Protein AF-A0AAD5YE74-F1 (afdb_monomer)

Solvent-accessible surface area (backbone atoms only — not comparable to full-atom values): 16480 Å² total; per-residue (Å²): 136,84,86,84,79,81,80,74,67,69,61,58,66,60,63,63,70,73,75,82,82,87,87,72,92,69,76,87,71,76,83,70,78,76,61,89,70,76,75,59,75,94,69,77,93,50,65,65,44,66,32,90,89,42,77,88,43,70,43,54,64,41,82,88,41,43,66,57,53,53,50,51,53,50,50,53,51,50,52,50,54,48,49,55,48,50,50,54,49,52,55,47,54,53,34,50,75,70,69,50,93,74,76,84,84,80,75,67,90,76,61,77,83,73,74,41,74,67,50,53,48,53,50,51,52,50,52,50,51,49,53,30,53,46,20,37,70,77,68,71,29,58,62,67,84,60,80,77,74,70,64,76,76,78,47,81,73,91,78,76,74,84,70,52,73,73,61,44,64,78,19,74,55,92,48,90,92,49,72,66,60,58,75,67,60,53,52,54,51,48,51,50,71,71,36,93,87,49,78,89,87,79,83,89,84,76,78,84,80,63,88,87,59,79,80,81,74,51,95,44,71,73,56,29,51,49,54,54,50,49,65,71,68,51,79,77,84,75,92,78,88,88,90,84,83,92,131

Organism: NCBI:txid2056292

pLDDT: mean 78.57, std 14.38, range [45.09, 97.0]

Secondary structure (DSSP, 8-state):
-PPPPPTTSHHHHHHHTTSS-----------PPPPTTTTS-S---SPEEE-SS-TTPEEE--TTTHHHHHHHHHHHHHHHHHHHHHHHHHHHHHHHHHT----PPPPPTT------HHHHHHHHHHHHHHHHHHHHHHTSSTTTT-----GGGTSPPTT-----HHHHHTTSSSSTTS----HHHHHHHHHHHH-SS--------PPPPPTTSPPPPPSSHHHHHHHHHHHHHS-------------

Sequence (247 aa):
MPPRTPKSERQKANKEKETVASDGARAADPPLPGSPWAQAPAGDDYPKVPDPVDKKRMVSTKQANRPFLAYTEYRAKREQEHQAWLERKKEREEKMARGEEVGPEEEDPTAEVEIGCLGLFKFIVYCFLGVVLAGKFFTGSYLWEQDLPNLSKYFPPANQRLFSEQVLATYDGTVESRPIYLAGLEHWKKFYAESKKYNKVGRVSHPPIDPASPIPVHCDAKKAQASIESERSGPMPTDTTSSREEL

Structure (mmCIF, N/CA/C/O backbone):
data_AF-A0AAD5YE74-F1
#
_entry.id   AF-A0AAD5YE74-F1
#
loop_
_atom_site.group_PDB
_atom_site.id
_atom_site.type_symbol
_atom_site.label_atom_id
_atom_site.label_alt_id
_atom_site.label_comp_id
_atom_site.label_asym_id
_atom_site.label_entity_id
_atom_site.label_seq_id
_atom_site.pdbx_PDB_ins_code
_atom_site.Cartn_x
_atom_site.Cartn_y
_atom_site.Cartn_z
_atom_site.occupancy
_atom_site.B_iso_or_equiv
_atom_site.auth_seq_id
_atom_site.auth_comp_id
_atom_site.auth_asym_id
_atom_site.auth_atom_id
_atom_site.pdbx_PDB_model_num
ATOM 1 N N . MET A 1 1 ? -11.473 -39.400 9.138 1.00 45.09 1 MET A N 1
ATOM 2 C CA . MET A 1 1 ? -11.791 -38.681 10.392 1.00 45.09 1 MET A CA 1
ATOM 3 C C . MET A 1 1 ? -11.538 -39.624 11.563 1.00 45.09 1 MET A C 1
ATOM 5 O O . MET A 1 1 ? -12.218 -40.640 11.614 1.00 45.09 1 MET A O 1
ATOM 9 N N . PRO A 1 2 ? -10.557 -39.375 12.446 1.00 49.12 2 PRO A N 1
ATOM 10 C CA . PRO A 1 2 ? -10.371 -40.204 13.636 1.00 49.12 2 PRO A CA 1
ATOM 11 C C . PRO A 1 2 ? -11.315 -39.766 14.778 1.00 49.12 2 PRO A C 1
ATOM 13 O O . PRO A 1 2 ? -11.601 -38.569 14.899 1.00 49.12 2 PRO A O 1
ATOM 16 N N . PRO A 1 3 ? -11.807 -40.698 15.618 1.00 59.38 3 PRO A N 1
ATOM 17 C CA . PRO A 1 3 ? -12.732 -40.384 16.704 1.00 59.38 3 PRO A CA 1
ATOM 18 C C . PRO A 1 3 ? -12.024 -39.694 17.881 1.00 59.38 3 PRO A C 1
ATOM 20 O O . PRO A 1 3 ? -10.942 -40.096 18.308 1.00 59.38 3 PRO A O 1
ATOM 23 N N . ARG A 1 4 ? -12.656 -38.642 18.418 1.00 55.28 4 ARG A N 1
ATOM 24 C CA . ARG A 1 4 ? -12.227 -37.936 19.636 1.00 55.28 4 ARG A CA 1
ATOM 25 C C . ARG A 1 4 ? -12.618 -38.757 20.865 1.00 55.28 4 ARG A C 1
ATOM 27 O O . ARG A 1 4 ? -13.793 -39.063 21.042 1.00 55.28 4 ARG A O 1
ATOM 34 N N . THR A 1 5 ? -11.660 -39.062 21.733 1.00 63.62 5 THR A N 1
ATOM 35 C CA . THR A 1 5 ? -11.922 -39.650 23.054 1.00 63.62 5 THR A CA 1
ATOM 36 C C . THR A 1 5 ? -12.282 -38.567 24.091 1.00 63.62 5 THR A C 1
ATOM 38 O O . THR A 1 5 ? -11.790 -37.435 24.000 1.00 63.62 5 THR A O 1
ATOM 41 N N . PRO A 1 6 ? -13.157 -38.866 25.074 1.00 57.44 6 PRO A N 1
ATOM 42 C CA . PRO A 1 6 ? -13.643 -37.890 26.052 1.00 57.44 6 PRO A CA 1
ATOM 43 C C . PRO A 1 6 ? -12.646 -37.632 27.199 1.00 57.44 6 PRO A C 1
ATOM 45 O O . PRO A 1 6 ? -12.131 -38.543 27.838 1.00 57.44 6 PRO A O 1
ATOM 48 N N . LYS A 1 7 ? -12.413 -36.346 27.498 1.00 56.50 7 LYS A N 1
ATOM 49 C CA . LYS A 1 7 ? -11.488 -35.810 28.523 1.00 56.50 7 LYS A CA 1
ATOM 50 C C . LYS A 1 7 ? -11.916 -36.034 29.991 1.00 56.50 7 LYS A C 1
ATOM 52 O O . LYS A 1 7 ? -11.229 -35.550 30.888 1.00 56.50 7 LYS A O 1
ATOM 57 N N . SER A 1 8 ? -13.025 -36.720 30.270 1.00 58.00 8 SER A N 1
ATOM 58 C CA . SER A 1 8 ? -13.644 -36.721 31.609 1.00 58.00 8 SER A CA 1
ATOM 59 C C . SER A 1 8 ? -12.994 -37.661 32.629 1.00 58.00 8 SER A C 1
ATOM 61 O O . SER A 1 8 ? -13.186 -37.478 33.827 1.00 58.00 8 SER A O 1
ATOM 63 N N . GLU A 1 9 ? -12.204 -38.644 32.198 1.00 52.44 9 GLU A N 1
ATOM 64 C CA . GLU A 1 9 ? -11.661 -39.665 33.108 1.00 52.44 9 GLU A CA 1
ATOM 65 C C . GLU A 1 9 ? -10.339 -39.246 33.773 1.00 52.44 9 GLU A C 1
ATOM 67 O O . GLU A 1 9 ? -10.031 -39.647 34.894 1.00 52.44 9 GLU A O 1
ATOM 72 N N . ARG A 1 10 ? -9.587 -38.335 33.141 1.00 52.59 10 ARG A N 1
ATOM 73 C CA . ARG A 1 10 ? -8.283 -37.881 33.652 1.00 52.59 10 ARG A CA 1
ATOM 74 C C . ARG A 1 10 ? -8.378 -36.960 34.871 1.00 52.59 10 ARG A C 1
ATOM 76 O O . ARG A 1 10 ? -7.404 -36.840 35.606 1.00 52.59 10 ARG A O 1
ATOM 83 N N . GLN A 1 11 ? -9.522 -36.314 35.101 1.00 56.50 11 GLN A N 1
ATOM 84 C CA . GLN A 1 11 ? -9.684 -35.397 36.235 1.00 56.50 11 GLN A CA 1
ATOM 85 C C . GLN A 1 11 ? -10.049 -36.102 37.547 1.00 56.50 11 GLN A C 1
ATOM 87 O O . GLN A 1 11 ? -9.733 -35.579 38.612 1.00 56.50 11 GLN A O 1
ATOM 92 N N . LYS A 1 12 ? -10.644 -37.303 37.504 1.00 56.19 12 LYS A N 1
ATOM 93 C CA . LYS A 1 12 ? -10.961 -38.048 38.734 1.00 56.19 12 LYS A CA 1
ATOM 94 C C . LYS A 1 12 ? -9.720 -38.668 39.383 1.00 56.19 12 LYS A C 1
ATOM 96 O O . LYS A 1 12 ? -9.589 -38.593 40.598 1.00 56.19 12 LYS A O 1
ATOM 101 N N . ALA A 1 13 ? -8.758 -39.146 38.592 1.00 54.25 13 ALA A N 1
ATOM 102 C CA . ALA A 1 13 ? -7.538 -39.768 39.118 1.00 54.25 13 ALA A CA 1
ATOM 103 C C . ALA A 1 13 ? -6.591 -38.794 39.851 1.00 54.25 13 ALA A C 1
ATOM 105 O O . ALA A 1 13 ? -5.825 -39.217 40.714 1.00 54.25 13 ALA A O 1
ATOM 106 N N . ASN A 1 14 ? -6.640 -37.490 39.549 1.00 54.75 14 ASN A N 1
ATOM 107 C CA . ASN A 1 14 ? -5.827 -36.503 40.271 1.00 54.75 14 ASN A CA 1
ATOM 108 C C . ASN A 1 14 ? -6.435 -36.088 41.616 1.00 54.75 14 ASN A C 1
ATOM 110 O O . ASN A 1 14 ? -5.689 -35.679 42.497 1.00 54.75 14 ASN A O 1
ATOM 114 N N . LYS A 1 15 ? -7.752 -36.237 41.808 1.00 52.00 15 LYS A N 1
ATOM 115 C CA . LYS A 1 15 ? -8.407 -35.867 43.071 1.00 52.00 15 LYS A CA 1
ATOM 116 C C . LYS A 1 15 ? -8.186 -36.902 44.181 1.00 52.00 15 LYS A C 1
ATOM 118 O O . LYS A 1 15 ? -8.216 -36.555 45.354 1.00 52.00 15 LYS A O 1
ATOM 123 N N . GLU A 1 16 ? -7.911 -38.156 43.825 1.00 50.97 16 GLU A N 1
ATOM 124 C CA . GLU A 1 16 ? -7.613 -39.215 44.802 1.00 50.97 16 GLU A CA 1
ATOM 125 C C . GLU A 1 16 ? -6.170 -39.177 45.324 1.00 50.97 16 GLU A C 1
ATOM 127 O O . GLU A 1 16 ? -5.914 -39.611 46.444 1.00 50.97 16 GLU A O 1
ATOM 132 N N . LYS A 1 17 ? -5.223 -38.590 44.578 1.00 51.31 17 LYS A N 1
ATOM 133 C CA . LYS A 1 17 ? -3.818 -38.507 45.014 1.00 51.31 17 LYS A CA 1
ATOM 134 C C . LYS A 1 17 ? -3.522 -37.401 46.032 1.00 51.31 17 LYS A C 1
ATOM 136 O O . LYS A 1 17 ? -2.446 -37.421 46.618 1.00 51.31 17 LYS A O 1
ATOM 141 N N . GLU A 1 18 ? -4.451 -36.481 46.286 1.00 50.00 18 GLU A N 1
ATOM 142 C CA . GLU A 1 18 ? -4.251 -35.388 47.254 1.00 50.00 18 GLU A CA 1
ATOM 143 C C . GLU A 1 18 ? -4.695 -35.718 48.689 1.00 50.00 18 GLU A C 1
ATOM 145 O O . GLU A 1 18 ? -4.481 -34.908 49.584 1.00 50.00 18 GLU A O 1
ATOM 150 N N . THR A 1 19 ? -5.271 -36.897 48.957 1.00 48.28 19 THR A N 1
ATOM 151 C CA . THR A 1 19 ? -5.869 -37.194 50.280 1.00 48.28 19 THR A CA 1
ATOM 152 C C . THR A 1 19 ? -5.068 -38.143 51.181 1.00 48.28 19 THR A C 1
ATOM 154 O O . THR A 1 19 ? -5.513 -38.427 52.286 1.00 48.28 19 THR A O 1
ATOM 157 N N . VAL A 1 20 ? -3.876 -38.608 50.776 1.00 51.28 20 VAL A N 1
ATOM 158 C CA . VAL A 1 20 ? -3.119 -39.651 51.519 1.00 51.28 20 VAL A CA 1
ATOM 159 C C . VAL A 1 20 ? -1.712 -39.198 51.949 1.00 51.28 20 VAL A C 1
ATOM 161 O O . VAL A 1 20 ? -0.796 -40.002 52.079 1.00 51.28 20 VAL A O 1
ATOM 164 N N . ALA A 1 21 ? -1.490 -37.906 52.189 1.00 49.06 21 ALA A N 1
ATOM 165 C CA . ALA A 1 21 ? -0.182 -37.431 52.655 1.00 49.06 21 ALA A CA 1
ATOM 166 C C . ALA A 1 21 ? -0.299 -36.339 53.722 1.00 49.06 21 ALA A C 1
ATOM 168 O O . ALA A 1 21 ? 0.112 -35.202 53.509 1.00 49.06 21 ALA A O 1
ATOM 169 N N . SER A 1 22 ? -0.846 -36.681 54.889 1.00 49.03 22 SER A N 1
ATOM 170 C CA . SER A 1 22 ? -0.749 -35.811 56.065 1.00 49.03 22 SER A CA 1
ATOM 171 C C . SER A 1 22 ? -0.759 -36.582 57.385 1.00 49.03 22 SER A C 1
ATOM 173 O O . SER A 1 22 ? -1.454 -36.179 58.299 1.00 49.03 22 SER A O 1
ATOM 175 N N . ASP A 1 23 ? 0.000 -37.671 57.501 1.00 48.25 23 ASP A N 1
ATOM 176 C CA . ASP A 1 23 ? 0.297 -38.285 58.803 1.00 48.25 23 ASP A CA 1
ATOM 177 C C . ASP A 1 23 ? 1.739 -38.798 58.798 1.00 48.25 23 ASP A C 1
ATOM 179 O O . ASP A 1 23 ? 2.042 -39.964 58.557 1.00 48.25 23 ASP A O 1
ATOM 183 N N . GLY A 1 24 ? 2.666 -37.866 58.991 1.00 45.91 24 GLY A N 1
ATOM 184 C CA . GLY A 1 24 ? 4.089 -38.142 59.098 1.00 45.91 24 GLY A CA 1
ATOM 185 C C . GLY A 1 24 ? 4.738 -37.011 59.869 1.00 45.91 24 GLY A C 1
ATOM 186 O O . GLY A 1 24 ? 5.020 -35.957 59.302 1.00 45.91 24 GLY A O 1
ATOM 187 N N . ALA A 1 25 ? 4.928 -37.227 61.170 1.00 53.91 25 ALA A N 1
ATOM 188 C CA . ALA A 1 25 ? 5.654 -36.341 62.065 1.00 53.91 25 ALA A CA 1
ATOM 189 C C . ALA A 1 25 ? 7.065 -36.095 61.509 1.00 53.91 25 ALA A C 1
ATOM 191 O O . ALA A 1 25 ? 7.965 -36.925 61.640 1.00 53.91 25 ALA A O 1
ATOM 192 N N . ARG A 1 26 ? 7.235 -34.957 60.832 1.00 47.91 26 ARG A N 1
ATOM 193 C CA . ARG A 1 26 ? 8.521 -34.491 60.326 1.00 47.91 26 ARG A CA 1
ATOM 194 C C . ARG A 1 26 ? 9.227 -33.778 61.473 1.00 47.91 26 ARG A C 1
ATOM 196 O O . ARG A 1 26 ? 8.663 -32.877 62.091 1.00 47.91 26 ARG A O 1
ATOM 203 N N . ALA A 1 27 ? 10.430 -34.252 61.784 1.00 52.47 27 ALA A N 1
ATOM 204 C CA . ALA A 1 27 ? 11.351 -33.619 62.715 1.00 52.47 27 ALA A CA 1
ATOM 205 C C . ALA A 1 27 ? 11.451 -32.111 62.429 1.00 52.47 27 ALA A C 1
ATOM 207 O O . ALA A 1 27 ? 11.411 -31.710 61.269 1.00 52.47 27 ALA A O 1
ATOM 208 N N . ALA A 1 28 ? 11.547 -31.309 63.490 1.00 52.88 28 ALA A N 1
ATOM 209 C CA . ALA A 1 28 ? 11.532 -29.852 63.443 1.00 52.88 28 ALA A CA 1
ATOM 210 C C . ALA A 1 28 ? 12.523 -29.297 62.404 1.00 52.88 28 ALA A C 1
ATOM 212 O O . ALA A 1 28 ? 13.736 -29.310 62.619 1.00 52.88 28 ALA A O 1
ATOM 213 N N . ASP A 1 29 ? 11.988 -28.804 61.286 1.00 58.94 29 ASP A N 1
ATOM 214 C CA . ASP A 1 29 ? 12.733 -27.974 60.348 1.00 58.94 29 ASP A CA 1
ATOM 215 C C . ASP A 1 29 ? 13.175 -26.686 61.079 1.00 58.94 29 ASP A C 1
ATOM 217 O O . ASP A 1 29 ? 12.409 -26.142 61.887 1.00 58.94 29 ASP A O 1
ATOM 221 N N . PRO A 1 30 ? 14.400 -26.178 60.846 1.00 65.19 30 PRO A N 1
ATOM 222 C CA . PRO A 1 30 ? 14.827 -24.908 61.421 1.00 65.19 30 PRO A CA 1
ATOM 223 C C . PRO A 1 30 ? 13.875 -23.787 60.967 1.00 65.19 30 PRO A C 1
ATOM 225 O O . PRO A 1 30 ? 13.387 -23.829 59.834 1.00 65.19 30 PRO A O 1
ATOM 228 N N . PRO A 1 31 ? 13.601 -22.779 61.818 1.00 64.69 31 PRO A N 1
ATOM 229 C CA . PRO A 1 31 ? 12.681 -21.703 61.478 1.00 64.69 31 PRO A CA 1
ATOM 230 C C . PRO A 1 31 ? 13.161 -21.018 60.199 1.00 64.69 31 PRO A C 1
ATOM 232 O O . PRO A 1 31 ? 14.232 -20.409 60.165 1.00 64.69 31 PRO A O 1
ATOM 235 N N . LEU A 1 32 ? 12.369 -21.148 59.132 1.00 69.50 32 LEU A N 1
ATOM 236 C CA . LEU A 1 32 ? 12.595 -20.412 57.898 1.00 69.50 32 LEU A CA 1
ATOM 237 C C . LEU A 1 32 ? 12.637 -18.914 58.243 1.00 69.50 32 LEU A C 1
ATOM 239 O O . LEU A 1 32 ? 11.792 -18.456 59.022 1.00 69.50 32 LEU A O 1
ATOM 243 N N . PRO A 1 33 ? 13.598 -18.143 57.704 1.00 68.94 33 PRO A N 1
ATOM 244 C CA . PRO A 1 33 ? 13.643 -16.707 57.933 1.00 68.94 33 PRO A CA 1
ATOM 245 C C . PRO A 1 33 ? 12.296 -16.110 57.522 1.00 68.94 33 PRO A C 1
ATOM 247 O O . PRO A 1 33 ? 11.812 -16.362 56.415 1.00 68.94 33 PRO A O 1
ATOM 250 N N . GLY A 1 34 ? 11.668 -15.379 58.448 1.00 69.94 34 GLY A N 1
ATOM 251 C CA . GLY A 1 34 ? 10.350 -14.792 58.242 1.00 69.94 34 GLY A CA 1
ATOM 252 C C . GLY A 1 34 ? 10.310 -14.043 56.915 1.00 69.94 34 GLY A C 1
ATOM 253 O O . GLY A 1 34 ? 11.180 -13.216 56.643 1.00 69.94 34 GLY A O 1
ATOM 254 N N . SER A 1 35 ? 9.329 -14.377 56.074 1.00 70.00 35 SER A N 1
ATOM 255 C CA . SER A 1 35 ? 9.145 -13.718 54.784 1.00 70.00 35 SER A CA 1
ATOM 256 C C . SER A 1 35 ? 9.146 -12.199 54.997 1.00 70.00 35 SER A C 1
ATOM 258 O O . SER A 1 35 ? 8.376 -11.717 55.833 1.00 70.00 35 SER A O 1
ATOM 260 N N . PRO A 1 36 ? 9.948 -11.424 54.246 1.00 67.81 36 PRO A N 1
ATOM 261 C CA . PRO A 1 36 ? 9.942 -9.962 54.343 1.00 67.81 36 PRO A CA 1
ATOM 262 C C . PRO A 1 36 ? 8.568 -9.361 53.992 1.00 67.81 36 PRO A C 1
ATOM 264 O O . PRO A 1 36 ? 8.307 -8.196 54.269 1.00 67.81 36 PRO A O 1
ATOM 267 N N . TRP A 1 37 ? 7.661 -10.170 53.438 1.00 63.81 37 TRP A N 1
ATOM 268 C CA . TRP A 1 37 ? 6.282 -9.811 53.123 1.00 63.81 37 TRP A CA 1
ATOM 269 C C . TRP A 1 37 ? 5.290 -10.053 54.274 1.00 63.81 37 TRP A C 1
ATOM 271 O O . TRP A 1 37 ? 4.117 -9.722 54.135 1.00 63.81 37 TRP A O 1
ATOM 281 N N . ALA A 1 38 ? 5.728 -10.598 55.417 1.00 63.53 38 ALA A N 1
ATOM 282 C CA . ALA A 1 38 ? 4.863 -10.867 56.574 1.00 63.53 38 ALA A CA 1
ATOM 283 C C . ALA A 1 38 ? 4.361 -9.593 57.285 1.00 63.53 38 ALA A C 1
ATOM 285 O O . ALA A 1 38 ? 3.440 -9.660 58.092 1.00 63.53 38 ALA A O 1
ATOM 286 N N . GLN A 1 39 ? 4.963 -8.439 56.986 1.00 64.81 39 GLN A N 1
ATOM 287 C CA . GLN A 1 39 ? 4.632 -7.137 57.579 1.00 64.81 39 GLN A CA 1
ATOM 288 C C . GLN A 1 39 ? 3.797 -6.247 56.643 1.00 64.81 39 GLN A C 1
ATOM 290 O O . GLN A 1 39 ? 3.579 -5.077 56.951 1.00 64.81 39 GLN A O 1
ATOM 295 N N . ALA A 1 40 ? 3.335 -6.759 55.494 1.00 63.47 40 ALA A N 1
ATOM 296 C CA . ALA A 1 40 ? 2.439 -5.991 54.637 1.00 63.47 40 ALA A CA 1
ATOM 297 C C . ALA A 1 40 ? 1.134 -5.686 55.403 1.00 63.47 40 ALA A C 1
ATOM 299 O O . ALA A 1 40 ? 0.560 -6.604 55.998 1.00 63.47 40 ALA A O 1
ATOM 300 N N . PRO A 1 41 ? 0.655 -4.427 55.421 1.00 68.06 41 PRO A N 1
ATOM 301 C CA . PRO A 1 41 ? -0.584 -4.084 56.106 1.00 68.06 41 PRO A CA 1
ATOM 302 C C . PRO A 1 41 ? -1.726 -4.932 55.535 1.00 68.06 41 PRO A C 1
ATOM 304 O O . PRO A 1 41 ? -1.968 -4.944 54.331 1.00 68.06 41 PRO A O 1
ATOM 307 N N . ALA A 1 42 ? -2.418 -5.667 56.407 1.00 66.31 42 ALA A N 1
ATOM 308 C CA . ALA A 1 42 ? -3.465 -6.619 56.028 1.00 66.31 42 ALA A CA 1
ATOM 309 C C . ALA A 1 42 ? -4.741 -5.956 55.462 1.00 66.31 42 ALA A C 1
ATOM 311 O O . ALA A 1 42 ? -5.675 -6.651 55.060 1.00 66.31 42 ALA A O 1
ATOM 312 N N . GLY A 1 43 ? -4.799 -4.622 55.445 1.00 73.75 43 GLY A N 1
ATOM 313 C CA . GLY A 1 43 ? -5.933 -3.837 54.978 1.00 73.75 43 GLY A CA 1
ATOM 314 C C . GLY A 1 43 ? -5.531 -2.871 53.870 1.00 73.75 43 GLY A C 1
ATOM 315 O O . GLY A 1 43 ? -4.534 -2.164 53.975 1.00 73.75 43 GLY A O 1
ATOM 316 N N . ASP A 1 44 ? -6.346 -2.832 52.822 1.00 75.81 44 ASP A N 1
ATOM 317 C CA . ASP A 1 44 ? -6.260 -1.826 51.773 1.00 75.81 44 ASP A CA 1
ATOM 318 C C . ASP A 1 44 ? -7.237 -0.686 52.082 1.00 75.81 44 ASP A C 1
ATOM 320 O O . ASP A 1 44 ? -8.447 -0.912 52.053 1.00 75.81 44 ASP A O 1
ATOM 324 N N . ASP A 1 45 ? -6.737 0.534 52.288 1.00 87.75 45 ASP A N 1
ATOM 325 C CA . ASP A 1 45 ? -7.558 1.738 52.541 1.00 87.75 45 ASP A CA 1
ATOM 326 C C . ASP A 1 45 ? -8.273 2.288 51.287 1.00 87.75 45 ASP A C 1
ATOM 328 O O . ASP A 1 45 ? -8.923 3.333 51.318 1.00 87.75 45 ASP A O 1
ATOM 332 N N . TYR A 1 46 ? -8.163 1.603 50.147 1.00 86.06 46 TYR A N 1
ATOM 333 C CA . TYR A 1 46 ? -8.794 2.036 48.900 1.00 86.06 46 TYR A CA 1
ATOM 334 C C . TYR A 1 46 ? -10.304 1.762 48.913 1.00 86.06 46 TYR A C 1
ATOM 336 O O . TYR A 1 46 ? -10.726 0.684 49.351 1.00 86.06 46 TYR A O 1
ATOM 344 N N . PRO A 1 47 ? -11.133 2.662 48.344 1.00 90.38 47 PRO A N 1
ATOM 345 C CA . PRO A 1 47 ? -12.560 2.410 48.228 1.00 90.38 47 PRO A CA 1
ATOM 346 C C . PRO A 1 47 ? -12.800 1.171 47.362 1.00 90.38 47 PRO A C 1
ATOM 348 O O . PRO A 1 47 ? -12.096 0.932 46.373 1.00 90.38 47 PRO A O 1
ATOM 351 N N . LYS A 1 48 ? -13.777 0.357 47.762 1.00 91.50 48 LYS A N 1
ATOM 352 C CA . LYS A 1 48 ? -14.113 -0.900 47.093 1.00 91.50 48 LYS A CA 1
ATOM 353 C C . LYS A 1 48 ? -15.358 -0.709 46.234 1.00 91.50 48 LYS A C 1
ATOM 355 O O . LYS A 1 48 ? -16.356 -0.178 46.710 1.00 91.50 48 LYS A O 1
ATOM 360 N N . VAL A 1 49 ? -15.282 -1.152 44.987 1.00 89.69 49 VAL A N 1
ATOM 361 C CA . VAL A 1 49 ? -16.362 -1.099 43.995 1.00 89.69 49 VAL A CA 1
ATOM 362 C C . VAL A 1 49 ? -16.850 -2.534 43.757 1.00 89.69 49 VAL A C 1
ATOM 364 O O . VAL A 1 49 ? -16.021 -3.450 43.740 1.00 89.69 49 VAL A O 1
ATOM 367 N N . PRO A 1 50 ? -18.166 -2.773 43.630 1.00 90.06 50 PRO A N 1
ATOM 368 C CA . PRO A 1 50 ? -18.683 -4.098 43.306 1.00 90.06 50 PRO A CA 1
ATOM 369 C C . PRO A 1 50 ? -18.177 -4.557 41.937 1.00 90.06 50 PRO A C 1
ATOM 371 O O . PRO A 1 50 ? -18.166 -3.787 40.979 1.00 90.06 50 PRO A O 1
ATOM 374 N N . ASP A 1 51 ? -17.759 -5.817 41.848 1.00 83.44 51 ASP A N 1
ATOM 375 C CA . ASP A 1 51 ? -17.332 -6.417 40.590 1.00 83.44 51 ASP A CA 1
ATOM 376 C C . ASP A 1 51 ? -18.542 -6.563 39.645 1.00 83.44 51 ASP A C 1
ATOM 378 O O . ASP A 1 51 ? -19.568 -7.119 40.054 1.00 83.44 51 ASP A O 1
ATOM 382 N N . PRO A 1 52 ? -18.461 -6.091 38.388 1.00 79.56 52 PRO A N 1
ATOM 383 C CA . PRO A 1 52 ? -19.547 -6.244 37.420 1.00 79.56 52 PRO A CA 1
ATOM 384 C C . PRO A 1 52 ? -19.875 -7.701 37.083 1.00 79.56 52 PRO A C 1
ATOM 386 O O . PRO A 1 52 ? -21.025 -8.001 36.767 1.00 79.56 52 PRO A O 1
ATOM 389 N N . VAL A 1 53 ? -18.890 -8.604 37.168 1.00 81.19 53 VAL A N 1
ATOM 390 C CA . VAL A 1 53 ? -19.094 -10.040 36.912 1.00 81.19 53 VAL A CA 1
ATOM 391 C C . VAL A 1 53 ? -19.716 -10.717 38.133 1.00 81.19 53 VAL A C 1
ATOM 393 O O . VAL A 1 53 ? -20.688 -11.459 38.013 1.00 81.19 53 VAL A O 1
ATOM 396 N N . ASP A 1 54 ? -19.203 -10.394 39.321 1.00 83.25 54 ASP A N 1
ATOM 397 C CA . ASP A 1 54 ? -19.621 -10.986 40.588 1.00 83.25 54 ASP A CA 1
ATOM 398 C C . ASP A 1 54 ? -20.099 -9.903 41.561 1.00 83.25 54 ASP A C 1
ATOM 400 O O . ASP A 1 54 ? -19.325 -9.388 42.365 1.00 83.25 54 ASP A O 1
ATOM 404 N N . LYS A 1 55 ? -21.408 -9.623 41.598 1.00 82.75 55 LYS A N 1
ATOM 405 C CA . LYS A 1 55 ? -21.991 -8.589 42.487 1.00 82.75 55 LYS A CA 1
ATOM 406 C C . LYS A 1 55 ? -21.680 -8.782 43.982 1.00 82.75 55 LYS A C 1
ATOM 408 O O . LYS A 1 55 ? -21.801 -7.848 44.768 1.00 82.75 55 LYS A O 1
ATOM 413 N N . LYS A 1 56 ? -21.313 -10.003 44.392 1.00 89.12 56 LYS A N 1
ATOM 414 C CA . LYS A 1 56 ? -20.929 -10.357 45.770 1.00 89.12 56 LYS A CA 1
ATOM 415 C C . LYS A 1 56 ? -19.454 -10.044 46.074 1.00 89.12 56 LYS A C 1
ATOM 417 O O . LYS A 1 56 ? -19.079 -9.977 47.244 1.00 89.12 56 LYS A O 1
ATOM 422 N N . ARG A 1 57 ? -18.613 -9.871 45.049 1.00 86.94 57 ARG A N 1
ATOM 423 C CA . ARG A 1 57 ? -17.182 -9.583 45.171 1.00 86.94 57 ARG A CA 1
ATOM 424 C C . ARG A 1 57 ? -16.958 -8.077 45.119 1.00 86.94 57 ARG A C 1
ATOM 426 O O . ARG A 1 57 ? -17.382 -7.406 44.189 1.00 86.94 57 ARG A O 1
ATOM 433 N N . MET A 1 58 ? -16.262 -7.553 46.119 1.00 88.94 58 MET A N 1
ATOM 434 C CA . MET A 1 58 ? -15.868 -6.148 46.169 1.00 88.94 58 MET A CA 1
ATOM 435 C C . MET A 1 58 ? -14.394 -6.036 45.781 1.00 88.94 58 MET A C 1
ATOM 437 O O . MET A 1 58 ? -13.539 -6.647 46.425 1.00 88.94 58 MET A O 1
ATOM 441 N N . VAL A 1 59 ? -14.093 -5.268 44.736 1.00 89.12 59 VAL A N 1
ATOM 442 C CA . VAL A 1 59 ? -12.735 -5.062 44.217 1.00 89.12 59 VAL A CA 1
ATOM 443 C C . VAL A 1 59 ? -12.238 -3.693 44.661 1.00 89.12 59 VAL A C 1
ATOM 445 O O . VAL A 1 59 ? -12.937 -2.690 44.532 1.00 89.12 59 VAL A O 1
ATOM 448 N N . SER A 1 60 ? -11.026 -3.626 45.209 1.00 91.31 60 SER A N 1
ATOM 449 C CA . SER A 1 60 ? -10.429 -2.341 45.577 1.00 91.31 60 SER A CA 1
ATOM 450 C C . SER A 1 60 ? -10.049 -1.536 44.333 1.00 91.31 60 SER A C 1
ATOM 452 O O . SER A 1 60 ? -9.523 -2.075 43.360 1.00 91.31 60 SER A O 1
ATOM 454 N N . THR A 1 61 ? -10.250 -0.222 44.383 1.00 91.94 61 THR A N 1
ATOM 455 C CA . THR A 1 61 ? -9.902 0.742 43.315 1.00 91.94 61 THR A CA 1
ATOM 456 C C . THR A 1 61 ? -8.408 1.074 43.239 1.00 91.94 61 THR A C 1
ATOM 458 O O . THR A 1 61 ? -8.008 2.159 42.802 1.00 91.94 61 THR A O 1
ATOM 461 N N . LYS A 1 62 ? -7.557 0.131 43.652 1.00 92.88 62 LYS A N 1
ATOM 462 C CA . LYS A 1 62 ? -6.103 0.245 43.538 1.00 92.88 62 LYS A CA 1
ATOM 463 C C . LYS A 1 62 ? -5.699 0.576 42.106 1.00 92.88 62 LYS A C 1
ATOM 465 O O . LYS A 1 62 ? -6.339 0.133 41.153 1.00 92.88 62 LYS A O 1
ATOM 470 N N . GLN A 1 63 ? -4.579 1.278 41.952 1.00 92.06 63 GLN A N 1
ATOM 471 C CA . GLN A 1 63 ? -4.034 1.629 40.637 1.00 92.06 63 GLN A CA 1
ATOM 472 C C . GLN A 1 63 ? -3.872 0.405 39.717 1.00 92.06 63 GLN A C 1
ATOM 474 O O . GLN A 1 63 ? -4.166 0.503 38.531 1.00 92.06 63 GLN A O 1
ATOM 479 N N . ALA A 1 64 ? -3.507 -0.755 40.274 1.00 89.75 64 ALA A N 1
ATOM 480 C CA . ALA A 1 64 ? -3.415 -2.017 39.539 1.00 89.75 64 ALA A CA 1
ATOM 481 C C . ALA A 1 64 ? -4.765 -2.522 38.982 1.00 89.75 64 ALA A C 1
ATOM 483 O O . ALA A 1 64 ? -4.792 -3.162 37.936 1.00 89.75 64 ALA A O 1
ATOM 484 N N . ASN A 1 65 ? -5.883 -2.214 39.649 1.00 90.94 65 ASN A N 1
ATOM 485 C CA . ASN A 1 65 ? -7.220 -2.696 39.284 1.00 90.94 65 ASN A CA 1
ATOM 486 C C . ASN A 1 65 ? -7.997 -1.715 38.393 1.00 90.94 65 ASN A C 1
ATOM 488 O O . ASN A 1 65 ? -8.961 -2.110 37.741 1.00 90.94 65 ASN A O 1
ATOM 492 N N . ARG A 1 66 ? -7.576 -0.445 38.327 1.00 89.56 66 ARG A N 1
ATOM 493 C CA . ARG A 1 66 ? -8.202 0.584 37.481 1.00 89.56 66 ARG A CA 1
ATOM 494 C C . ARG A 1 66 ? -8.414 0.191 36.015 1.00 89.56 66 ARG A C 1
ATOM 496 O O . ARG A 1 66 ? -9.522 0.428 35.542 1.00 89.56 66 ARG A O 1
ATOM 503 N N . PRO A 1 67 ? -7.442 -0.397 35.286 1.00 95.00 67 PRO A N 1
ATOM 504 C CA . PRO A 1 67 ? -7.676 -0.767 33.889 1.00 95.00 67 PRO A CA 1
ATOM 505 C C . PRO A 1 67 ? -8.792 -1.809 33.738 1.00 95.00 67 PRO A C 1
ATOM 507 O O . PRO A 1 67 ? -9.561 -1.739 32.784 1.00 95.00 67 PRO A O 1
ATOM 510 N N . PHE A 1 68 ? -8.934 -2.730 34.696 1.00 90.75 68 PHE A N 1
ATOM 511 C CA . PHE A 1 68 ? -9.996 -3.734 34.668 1.00 90.75 68 PHE A CA 1
ATOM 512 C C . PHE A 1 68 ? -11.364 -3.113 34.938 1.00 90.75 68 PHE A C 1
ATOM 514 O O . PHE A 1 68 ? -12.294 -3.394 34.194 1.00 90.75 68 PHE A O 1
ATOM 521 N N . LEU A 1 69 ? -11.469 -2.230 35.936 1.00 90.56 69 LEU A N 1
ATOM 522 C CA . LEU A 1 69 ? -12.713 -1.509 36.233 1.00 90.56 69 LEU A CA 1
ATOM 523 C C . LEU A 1 69 ? -13.150 -0.621 35.057 1.00 90.56 69 LEU A C 1
ATOM 525 O O . LEU A 1 69 ? -14.308 -0.643 34.661 1.00 90.56 69 LEU A O 1
ATOM 529 N N . ALA A 1 70 ? -12.213 0.101 34.438 1.00 92.62 70 ALA A N 1
ATOM 530 C CA . ALA A 1 70 ? -12.514 0.928 33.272 1.00 92.62 70 ALA A CA 1
ATOM 531 C C . ALA A 1 70 ? -12.976 0.087 32.068 1.00 92.62 70 ALA A C 1
ATOM 533 O O . ALA A 1 70 ? -13.915 0.459 31.365 1.00 92.62 70 ALA A O 1
ATOM 534 N N . TYR A 1 71 ? -12.341 -1.066 31.828 1.00 91.62 71 TYR A N 1
ATOM 535 C CA . TYR A 1 71 ? -12.735 -1.964 30.743 1.00 91.62 71 TYR A CA 1
ATOM 536 C C . TYR A 1 71 ? -14.105 -2.609 30.987 1.00 91.62 71 TYR A C 1
ATOM 538 O O . TYR A 1 71 ? -14.896 -2.730 30.050 1.00 91.62 71 TYR A O 1
ATOM 546 N N . THR A 1 72 ? -14.418 -3.003 32.225 1.00 90.94 72 THR A N 1
ATOM 547 C CA . THR A 1 72 ? -15.734 -3.565 32.552 1.00 90.94 72 THR A CA 1
ATOM 548 C C . THR A 1 72 ? -16.844 -2.522 32.453 1.00 90.94 72 THR A C 1
ATOM 550 O O . THR A 1 72 ? -17.897 -2.829 31.898 1.00 90.94 72 THR A O 1
ATOM 553 N N . GLU A 1 73 ? -16.610 -1.286 32.902 1.00 91.12 73 GLU A N 1
ATOM 554 C CA . GLU A 1 73 ? -17.533 -0.160 32.703 1.00 91.12 73 GLU A CA 1
ATOM 555 C C . GLU A 1 73 ? -17.776 0.113 31.214 1.00 91.12 73 GLU A C 1
ATOM 557 O O . GLU A 1 73 ? -18.924 0.229 30.779 1.00 91.12 73 GLU A O 1
ATOM 562 N N . TYR A 1 74 ? -16.706 0.147 30.412 1.00 93.00 74 TYR A N 1
ATOM 563 C CA . TYR A 1 74 ? -16.800 0.292 28.961 1.00 93.00 74 TYR A CA 1
ATOM 5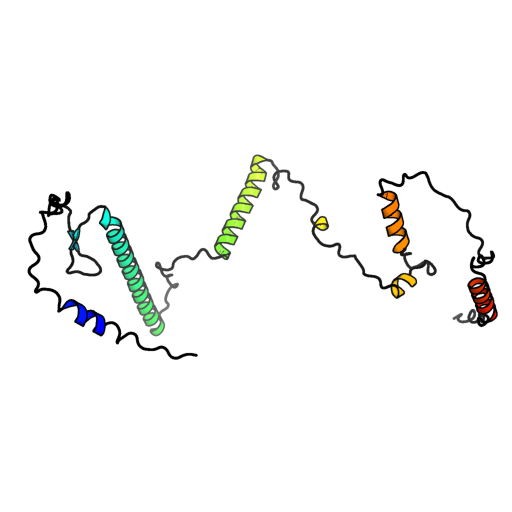64 C C . TYR A 1 74 ? -17.644 -0.827 28.335 1.00 93.00 74 TYR A C 1
ATOM 566 O O . TYR A 1 74 ? -18.573 -0.549 27.579 1.00 93.00 74 TYR A O 1
ATOM 574 N N . ARG A 1 75 ? -17.379 -2.090 28.688 1.00 91.44 75 ARG A N 1
ATOM 575 C CA . ARG A 1 75 ? -18.142 -3.253 28.209 1.00 91.44 75 ARG A CA 1
ATOM 576 C C . ARG A 1 75 ? -19.620 -3.171 28.582 1.00 91.44 75 ARG A C 1
ATOM 578 O O . ARG A 1 75 ? -20.463 -3.352 27.710 1.00 91.44 75 ARG A O 1
ATOM 585 N N . ALA A 1 76 ? -19.928 -2.846 29.836 1.00 91.06 76 ALA A N 1
ATOM 586 C CA . ALA A 1 76 ? -21.302 -2.711 30.308 1.00 91.06 76 ALA A CA 1
ATOM 587 C C . ALA A 1 76 ? -22.054 -1.611 29.547 1.00 91.06 76 ALA A C 1
ATOM 589 O O . ALA A 1 76 ? -23.195 -1.812 29.136 1.00 91.06 76 ALA A O 1
ATOM 590 N N . LYS A 1 77 ? -21.400 -0.470 29.300 1.00 92.38 77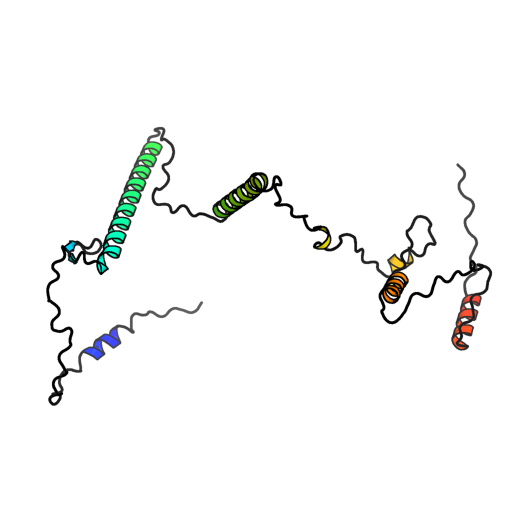 LYS A N 1
ATOM 591 C CA . LYS A 1 77 ? -21.979 0.620 28.510 1.00 92.38 77 LYS A CA 1
ATOM 592 C C . LYS A 1 77 ? -22.265 0.187 27.069 1.00 92.38 77 LYS A C 1
ATOM 594 O O . LYS A 1 77 ? -23.354 0.440 26.568 1.00 92.38 77 LYS A O 1
ATOM 599 N N . ARG A 1 78 ? -21.328 -0.518 26.429 1.00 92.06 78 ARG A N 1
ATOM 600 C CA . ARG A 1 78 ? -21.495 -1.044 25.060 1.00 92.06 78 ARG A CA 1
ATOM 601 C C . ARG A 1 78 ? -22.638 -2.049 24.964 1.00 92.06 78 ARG A C 1
ATOM 603 O O . ARG A 1 78 ? -23.417 -2.002 24.022 1.00 92.06 78 ARG A O 1
ATOM 610 N N . GLU A 1 79 ? -22.768 -2.929 25.952 1.00 90.81 79 GLU A N 1
ATOM 611 C CA . GLU A 1 79 ? -23.869 -3.894 26.018 1.00 90.81 79 GLU A CA 1
ATOM 612 C C . GLU A 1 79 ? -25.221 -3.192 26.206 1.00 90.81 79 GLU A C 1
ATOM 614 O O . GLU A 1 79 ? -26.184 -3.557 25.539 1.00 90.81 79 GLU A O 1
ATOM 619 N N . GLN A 1 80 ? -25.294 -2.150 27.042 1.00 92.75 80 GLN A N 1
ATOM 620 C CA . GLN A 1 80 ? -26.507 -1.337 27.202 1.00 92.75 80 GLN A CA 1
ATOM 621 C C . GLN A 1 80 ? -26.888 -0.599 25.913 1.00 92.75 80 GLN A C 1
ATOM 623 O O . GLN A 1 80 ? -28.051 -0.628 25.520 1.00 92.75 80 GLN A O 1
ATOM 628 N N . GLU A 1 81 ? -25.921 0.026 25.238 1.00 93.00 81 GLU A N 1
ATOM 629 C CA . GLU A 1 81 ? -26.132 0.698 23.948 1.00 93.00 81 GLU A CA 1
ATOM 630 C C . GLU A 1 81 ? -26.639 -0.285 22.883 1.00 93.00 81 GLU A C 1
ATOM 632 O O . GLU A 1 81 ? -27.600 0.017 22.171 1.00 93.00 81 GLU A O 1
ATOM 637 N N . HIS A 1 82 ? -26.053 -1.483 22.822 1.00 92.31 82 HIS A N 1
ATOM 638 C CA . HIS A 1 82 ? -26.464 -2.529 21.892 1.00 92.31 82 HIS A CA 1
ATOM 639 C C . HIS A 1 82 ? -27.866 -3.074 22.209 1.00 92.31 82 HIS A C 1
ATOM 641 O O . HIS A 1 82 ? -28.677 -3.241 21.303 1.00 92.31 82 HIS A O 1
ATOM 647 N N . GLN A 1 83 ? -28.201 -3.301 23.485 1.00 93.56 83 GLN A N 1
ATOM 648 C CA . GLN A 1 83 ? -29.547 -3.735 23.888 1.00 93.56 83 GLN A CA 1
ATOM 649 C C . GLN A 1 83 ? -30.602 -2.670 23.571 1.00 93.56 83 GLN A C 1
ATOM 651 O O . GLN A 1 83 ? -31.623 -2.988 22.970 1.00 93.56 83 GLN A O 1
ATOM 656 N N . ALA A 1 84 ? -30.325 -1.400 23.876 1.00 94.56 84 ALA A N 1
ATOM 657 C CA . ALA A 1 84 ? -31.217 -0.294 23.533 1.00 94.56 84 ALA A CA 1
ATOM 658 C C . ALA A 1 84 ? -31.386 -0.140 22.010 1.00 94.56 84 ALA A C 1
ATOM 660 O O . ALA A 1 84 ? -32.452 0.232 21.521 1.00 94.56 84 ALA A O 1
ATOM 661 N N . TRP A 1 85 ? -30.343 -0.426 21.228 1.00 91.88 85 TRP A N 1
ATOM 662 C CA . TRP A 1 85 ? -30.441 -0.489 19.770 1.00 91.88 85 TRP A CA 1
ATOM 663 C C . TRP A 1 85 ? -31.300 -1.675 19.296 1.00 91.88 85 TRP A C 1
ATOM 665 O O . TRP A 1 85 ? -32.172 -1.483 18.449 1.00 91.88 85 TRP A O 1
ATOM 675 N N . LEU A 1 86 ? -31.143 -2.867 19.883 1.00 93.12 86 LEU A N 1
ATOM 676 C CA . LEU A 1 86 ? -31.981 -4.036 19.585 1.00 93.12 86 LEU A CA 1
ATOM 677 C C . LEU A 1 86 ? -33.458 -3.800 19.934 1.00 93.12 86 LEU A C 1
ATOM 679 O O . LEU A 1 86 ? -34.333 -4.215 19.178 1.00 93.12 86 LEU A O 1
ATOM 683 N N . GLU A 1 87 ? -33.748 -3.134 21.052 1.00 93.38 87 GLU A N 1
ATOM 684 C CA . GLU A 1 87 ? -35.109 -2.748 21.443 1.00 93.38 87 GLU A CA 1
ATOM 685 C C . GLU A 1 87 ? -35.715 -1.769 20.435 1.00 93.38 87 GLU A C 1
ATOM 687 O O . GLU A 1 87 ? -36.788 -2.041 19.896 1.00 93.38 87 GLU A O 1
ATOM 692 N N . ARG A 1 88 ? -34.982 -0.709 20.063 1.00 89.75 88 ARG A N 1
ATOM 693 C CA . ARG A 1 88 ? -35.405 0.215 18.996 1.00 89.75 88 ARG A CA 1
ATOM 694 C C . ARG A 1 88 ? -35.653 -0.505 17.672 1.00 89.75 88 ARG A C 1
ATOM 696 O O . ARG A 1 88 ? -36.589 -0.158 16.954 1.00 89.75 88 ARG A O 1
ATOM 703 N N . LYS A 1 89 ? -34.839 -1.509 17.335 1.00 91.94 89 LYS A N 1
ATOM 704 C CA . LYS A 1 89 ? -35.017 -2.310 16.119 1.00 91.94 89 LYS A CA 1
ATOM 705 C C . LYS A 1 89 ? -36.301 -3.141 16.167 1.00 91.94 89 LYS A C 1
ATOM 707 O O . LYS A 1 89 ? -37.072 -3.099 15.212 1.00 91.94 89 LYS A O 1
ATOM 712 N N . LYS A 1 90 ? -36.575 -3.811 17.292 1.00 92.88 90 LYS A N 1
ATOM 713 C CA . LYS A 1 90 ? -37.823 -4.565 17.507 1.00 92.88 90 LYS A CA 1
ATOM 714 C C . LYS A 1 90 ? -39.051 -3.662 17.419 1.00 92.88 90 LYS A C 1
ATOM 716 O O . LYS A 1 90 ? -39.987 -3.986 16.699 1.00 92.88 90 LYS A O 1
ATOM 721 N N . GLU A 1 91 ? -39.020 -2.496 18.064 1.00 90.88 91 GLU A N 1
ATOM 722 C CA . GLU A 1 91 ? -40.110 -1.517 17.972 1.00 90.88 91 GLU A CA 1
ATOM 723 C C . GLU A 1 91 ? -40.357 -1.064 16.527 1.00 90.88 91 GLU A C 1
ATOM 725 O O . GLU A 1 91 ? -41.504 -0.883 16.116 1.00 90.88 91 GLU A O 1
ATOM 730 N N . ARG A 1 92 ? -39.296 -0.883 15.729 1.00 86.94 92 ARG A N 1
ATOM 731 C CA . ARG A 1 92 ? -39.432 -0.549 14.305 1.00 86.94 92 ARG A CA 1
ATOM 732 C C . ARG A 1 92 ? -40.009 -1.698 13.490 1.00 86.94 92 ARG A C 1
ATOM 734 O O . ARG A 1 92 ? -40.859 -1.443 12.647 1.00 86.94 92 ARG A O 1
ATOM 741 N N . GLU A 1 93 ? -39.587 -2.934 13.728 1.00 90.81 93 GLU A N 1
ATOM 742 C CA . GLU A 1 93 ? -40.156 -4.114 13.064 1.00 90.81 93 GLU A CA 1
ATOM 743 C C . GLU A 1 93 ? -41.647 -4.274 13.388 1.00 90.81 93 GLU A C 1
ATOM 745 O O . GLU A 1 93 ? -42.448 -4.547 12.496 1.00 90.81 93 GLU A O 1
ATOM 750 N N . GLU A 1 94 ? -42.047 -3.998 14.630 1.00 91.69 94 GLU A N 1
ATOM 751 C CA . GLU A 1 94 ? -43.453 -3.966 15.037 1.00 91.69 94 GLU A CA 1
ATOM 752 C C . GLU A 1 94 ? -44.234 -2.817 14.379 1.00 91.69 94 GLU A C 1
ATOM 754 O O . GLU A 1 94 ? -45.387 -3.006 13.982 1.00 91.69 94 GLU A O 1
ATOM 759 N N . LYS A 1 95 ? -43.621 -1.637 14.211 1.00 90.69 95 LYS A N 1
ATOM 760 C CA . LYS A 1 95 ? -44.212 -0.511 13.460 1.00 90.69 95 LYS A CA 1
ATOM 761 C C . LYS A 1 95 ? -44.345 -0.819 11.968 1.00 90.69 95 LYS A C 1
ATOM 763 O O . LYS A 1 95 ? -45.394 -0.542 11.390 1.00 90.69 95 LYS A O 1
ATOM 768 N N . MET A 1 96 ? -43.352 -1.478 11.369 1.00 85.56 96 MET A N 1
ATOM 769 C CA . MET A 1 96 ? -43.423 -1.969 9.990 1.00 85.56 96 MET A CA 1
ATOM 770 C C . MET A 1 96 ? -44.510 -3.038 9.831 1.00 85.56 96 MET A C 1
ATOM 772 O O . MET A 1 96 ? -45.269 -2.993 8.868 1.00 85.56 96 MET A O 1
ATOM 776 N N . ALA A 1 97 ? -44.659 -3.951 10.797 1.00 89.81 97 ALA A N 1
ATOM 777 C CA . ALA A 1 97 ? -45.736 -4.944 10.802 1.00 89.81 97 ALA A CA 1
ATOM 778 C C . ALA A 1 97 ? -47.129 -4.303 10.959 1.00 89.81 97 ALA A C 1
ATOM 780 O O . ALA A 1 97 ? -48.118 -4.830 10.451 1.00 89.81 97 ALA A O 1
ATOM 781 N N . ARG A 1 98 ? -47.204 -3.149 11.632 1.00 90.88 98 ARG A N 1
ATOM 782 C CA . ARG A 1 98 ? -48.414 -2.323 11.761 1.00 90.88 98 ARG A CA 1
ATOM 783 C C . ARG A 1 98 ? -48.698 -1.465 10.518 1.00 90.88 98 ARG A C 1
ATOM 785 O O . ARG A 1 98 ? -49.801 -0.938 10.405 1.00 90.88 98 ARG A O 1
ATOM 792 N N . GLY A 1 99 ? -47.746 -1.351 9.589 1.00 87.50 99 GLY A N 1
ATOM 793 C CA . GLY A 1 99 ? -47.869 -0.568 8.356 1.00 87.50 99 GLY A CA 1
ATOM 794 C C . GLY A 1 99 ? -47.633 0.938 8.523 1.00 87.50 99 GLY A C 1
ATOM 795 O O . GLY A 1 99 ? -48.087 1.710 7.685 1.00 87.50 99 GLY A O 1
ATOM 796 N N . GLU A 1 100 ? -46.960 1.367 9.593 1.00 86.12 100 GLU A N 1
ATOM 797 C CA . GLU A 1 100 ? -46.568 2.768 9.804 1.00 86.12 100 GLU A CA 1
ATOM 798 C C . GLU A 1 100 ? -45.221 3.050 9.111 1.00 86.12 100 GLU A C 1
ATOM 800 O O . GLU A 1 100 ? -44.325 2.203 9.129 1.00 86.12 100 GLU A O 1
ATOM 805 N N . GLU A 1 101 ? -45.056 4.219 8.480 1.00 76.31 101 GLU A N 1
ATOM 806 C CA . GLU A 1 101 ? -43.794 4.582 7.822 1.00 76.31 101 GLU A CA 1
ATOM 807 C C . GLU A 1 101 ? -42.707 4.860 8.865 1.00 76.31 101 GLU A C 1
ATOM 809 O O . GLU A 1 101 ? -42.837 5.737 9.722 1.00 76.31 101 GLU A O 1
ATOM 814 N N . VAL A 1 102 ? -41.612 4.106 8.792 1.00 79.62 102 VAL A N 1
ATOM 815 C CA . VAL A 1 102 ? -40.492 4.222 9.724 1.00 79.62 102 VAL A CA 1
ATOM 816 C C . VAL A 1 102 ? -39.306 4.887 9.023 1.00 79.62 102 VAL A C 1
ATOM 818 O O . VAL A 1 102 ? -38.980 4.548 7.888 1.00 79.62 102 VAL A O 1
ATOM 821 N N . GLY A 1 103 ? -38.662 5.846 9.699 1.00 78.38 103 GLY A N 1
ATOM 822 C CA . GLY A 1 103 ? -37.482 6.558 9.193 1.00 78.38 103 GLY A CA 1
ATOM 823 C C . GLY A 1 103 ? -36.226 5.679 9.009 1.00 78.38 103 GLY A C 1
ATOM 824 O O . GLY A 1 103 ? -36.255 4.488 9.327 1.00 78.38 103 GLY A O 1
ATOM 825 N N . PRO A 1 104 ? -35.113 6.263 8.510 1.00 82.06 104 PRO A N 1
ATOM 826 C CA . PRO A 1 104 ? -33.894 5.535 8.142 1.00 82.06 104 PRO A CA 1
ATOM 827 C C . PRO A 1 104 ? -33.322 4.676 9.276 1.00 82.06 104 PRO A C 1
ATOM 829 O O . PRO A 1 104 ? -33.379 5.057 10.447 1.00 82.06 104 PRO A O 1
ATOM 832 N N . GLU A 1 105 ? -32.752 3.518 8.930 1.00 73.88 105 GLU A N 1
ATOM 833 C CA . GLU A 1 105 ? -32.239 2.577 9.922 1.00 73.88 105 GLU A CA 1
ATOM 834 C C . GLU A 1 105 ? -31.028 3.158 10.665 1.00 73.88 105 GLU A C 1
ATOM 836 O O . GLU A 1 105 ? -30.004 3.447 10.054 1.00 73.88 105 GLU A O 1
ATOM 841 N N . GLU A 1 106 ? -31.137 3.347 11.986 1.00 74.44 106 GLU A N 1
ATOM 842 C CA . GLU A 1 106 ? -29.968 3.740 12.786 1.00 74.44 106 GLU A CA 1
ATOM 843 C C . GLU A 1 106 ? -28.913 2.626 12.753 1.00 74.44 106 GLU A C 1
ATOM 845 O O . GLU A 1 106 ? -29.187 1.492 13.161 1.00 74.44 106 GLU A O 1
ATOM 850 N N . GLU A 1 107 ? -27.712 2.972 12.292 1.00 76.12 107 GLU A N 1
ATOM 851 C CA . GLU A 1 107 ? -26.537 2.102 12.307 1.00 76.12 107 GLU A CA 1
ATOM 852 C C . GLU A 1 107 ? -26.154 1.726 13.747 1.00 76.12 107 GLU A C 1
ATOM 854 O O . GLU A 1 107 ? -26.344 2.508 14.684 1.00 76.12 107 GLU A O 1
ATOM 859 N N . ASP A 1 108 ? -25.635 0.508 13.935 1.00 75.62 108 ASP A N 1
ATOM 860 C CA . ASP A 1 108 ? -25.232 0.015 15.254 1.00 75.62 108 ASP A CA 1
ATOM 861 C C . ASP A 1 108 ? -24.089 0.894 15.798 1.00 75.62 108 ASP A C 1
ATOM 863 O O . ASP A 1 108 ? -22.992 0.885 15.227 1.00 75.62 108 ASP A O 1
ATOM 867 N N . PRO A 1 109 ? -24.283 1.615 16.921 1.00 73.56 109 PRO A N 1
ATOM 868 C CA . PRO A 1 109 ? -23.210 2.394 17.542 1.00 73.56 109 PRO A CA 1
ATOM 869 C C . PRO A 1 109 ? -22.047 1.498 17.999 1.00 73.56 109 PRO A C 1
ATOM 871 O O . PRO A 1 109 ? -20.950 1.981 18.297 1.00 73.56 109 PRO A O 1
ATOM 874 N N . THR A 1 110 ? -22.287 0.185 18.070 1.00 75.62 110 THR A N 1
ATOM 875 C CA . THR A 1 110 ? -21.360 -0.840 18.532 1.00 75.62 110 THR A CA 1
ATOM 876 C C . THR A 1 110 ? -20.502 -1.455 17.433 1.00 75.62 110 THR A C 1
ATOM 878 O O . THR A 1 110 ? -19.508 -2.113 17.747 1.00 75.62 110 THR A O 1
ATOM 881 N N . ALA A 1 111 ? -20.827 -1.214 16.163 1.00 79.62 111 ALA A N 1
ATOM 882 C CA . ALA A 1 111 ? -20.048 -1.738 15.054 1.00 79.62 111 ALA A CA 1
ATOM 883 C C . ALA A 1 111 ? -18.659 -1.084 15.030 1.00 79.62 111 ALA A C 1
ATOM 885 O O . ALA A 1 111 ? -18.521 0.140 14.976 1.00 79.62 111 ALA A O 1
ATOM 886 N N . GLU A 1 112 ? -17.607 -1.899 15.101 1.00 68.62 112 GLU A N 1
ATOM 887 C CA . GLU A 1 112 ? -16.259 -1.421 14.817 1.00 68.62 112 GLU A CA 1
ATOM 888 C C . GLU A 1 112 ? -16.225 -1.028 13.338 1.00 68.62 112 GLU A C 1
ATOM 890 O O . GLU A 1 112 ? -16.509 -1.847 12.464 1.00 68.62 112 GLU A O 1
ATOM 895 N N . VAL A 1 113 ? -15.931 0.241 13.041 1.00 72.38 113 VAL A N 1
ATOM 896 C CA . VAL A 1 113 ? -15.738 0.682 11.657 1.00 72.38 113 VAL A CA 1
ATOM 897 C C . VAL A 1 113 ? -14.423 0.080 11.186 1.00 72.38 113 VAL A C 1
ATOM 899 O O . VAL A 1 113 ? -13.349 0.652 11.379 1.00 72.38 113 VAL A O 1
ATOM 902 N N . GLU A 1 114 ? -14.496 -1.112 10.608 1.00 72.44 114 GLU A N 1
ATOM 903 C CA . GLU A 1 114 ? -13.341 -1.747 10.002 1.00 72.44 114 GLU A CA 1
ATOM 904 C C . GLU A 1 114 ? -12.845 -0.842 8.871 1.00 72.44 114 GLU A C 1
ATOM 906 O O . GLU A 1 114 ? -13.512 -0.645 7.850 1.00 72.44 114 GLU A O 1
ATOM 911 N N . ILE A 1 115 ? -11.654 -0.265 9.043 1.00 73.31 115 ILE A N 1
ATOM 912 C CA . ILE A 1 115 ? -10.942 0.408 7.957 1.00 73.31 115 ILE A CA 1
ATOM 913 C C . ILE A 1 115 ? -10.472 -0.704 7.019 1.00 73.31 115 ILE A C 1
ATOM 915 O O . ILE A 1 115 ? -9.334 -1.165 7.081 1.00 73.31 115 ILE A O 1
ATOM 919 N N . GLY A 1 116 ? -11.382 -1.196 6.181 1.00 81.12 116 GLY A N 1
ATOM 920 C CA . GLY A 1 116 ? -11.075 -2.235 5.210 1.00 81.12 116 GLY A CA 1
ATOM 921 C C . GLY A 1 116 ? -10.008 -1.769 4.220 1.00 81.12 116 GLY A C 1
ATOM 922 O O . GLY A 1 116 ? -9.652 -0.587 4.153 1.00 81.12 116 GLY A O 1
ATOM 923 N N . CYS A 1 117 ? -9.531 -2.681 3.371 1.00 86.75 117 CYS A N 1
ATOM 924 C CA . CYS A 1 117 ? -8.561 -2.356 2.319 1.00 86.75 117 CYS A CA 1
ATOM 925 C C . CYS A 1 117 ? -9.006 -1.162 1.452 1.00 86.75 117 CYS A C 1
ATOM 927 O O . CYS A 1 117 ? -8.172 -0.381 1.005 1.00 86.75 117 CYS A O 1
ATOM 929 N N . LEU A 1 118 ? -10.319 -0.980 1.272 1.00 85.56 118 LEU A N 1
ATOM 930 C CA . LEU A 1 118 ? -10.911 0.170 0.586 1.00 85.56 118 LEU A CA 1
ATOM 931 C C . LEU A 1 118 ? -10.705 1.495 1.341 1.00 85.56 118 LEU A C 1
ATOM 933 O O . LEU A 1 118 ? -10.389 2.509 0.720 1.00 85.56 118 LEU A O 1
ATOM 937 N N . GLY A 1 119 ? -10.834 1.491 2.671 1.00 88.62 119 GLY A N 1
ATOM 938 C CA . GLY A 1 119 ? -10.555 2.653 3.517 1.00 88.62 119 GLY A CA 1
ATOM 939 C C . GLY A 1 119 ? -9.071 3.023 3.505 1.00 88.62 119 GLY A C 1
A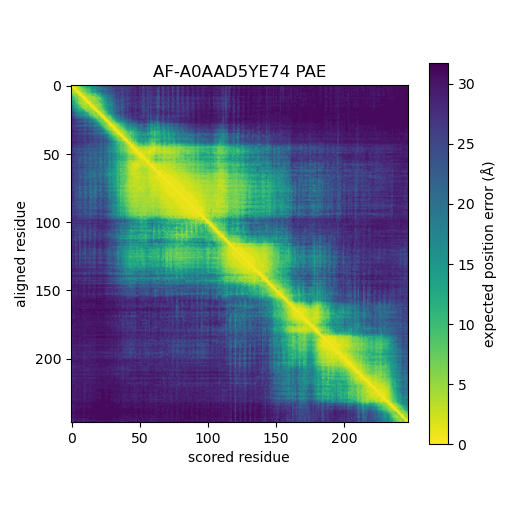TOM 940 O O . GLY A 1 119 ? -8.728 4.191 3.321 1.00 88.62 119 GLY A O 1
ATOM 941 N N . LEU A 1 120 ? -8.189 2.021 3.591 1.00 92.81 120 LEU A N 1
ATOM 942 C CA . LEU A 1 120 ? -6.742 2.217 3.475 1.00 92.81 120 LEU A CA 1
ATOM 943 C C . LEU A 1 120 ? -6.348 2.741 2.087 1.00 92.81 120 LEU A C 1
ATOM 945 O O . LEU A 1 120 ? -5.553 3.669 1.979 1.00 92.81 120 LEU A O 1
ATOM 949 N N . PHE A 1 121 ? -6.931 2.194 1.020 1.00 95.44 121 PHE A N 1
ATOM 950 C CA . PHE A 1 121 ? -6.688 2.663 -0.342 1.00 95.44 121 PHE A CA 1
ATOM 951 C C . PHE A 1 121 ? -7.111 4.125 -0.517 1.00 95.44 121 PHE A C 1
ATOM 953 O O . PHE A 1 121 ? -6.339 4.933 -1.029 1.00 95.44 121 PHE A O 1
ATOM 960 N N . LYS A 1 122 ? -8.299 4.499 -0.026 1.00 94.88 122 LYS A N 1
ATOM 961 C CA . LYS A 1 122 ? -8.781 5.886 -0.046 1.00 94.88 122 LYS A CA 1
ATOM 962 C C . LYS A 1 122 ? -7.840 6.823 0.723 1.00 94.88 122 LYS A C 1
ATOM 964 O O . LYS A 1 122 ? -7.531 7.906 0.232 1.00 94.88 122 LYS A O 1
ATOM 969 N N . PHE A 1 123 ? -7.332 6.389 1.877 1.00 95.19 123 PHE A N 1
ATOM 970 C CA . PHE A 1 123 ? -6.315 7.125 2.630 1.00 95.19 123 PHE A CA 1
ATOM 971 C C . PHE A 1 123 ? -5.018 7.310 1.826 1.00 95.19 123 PHE A C 1
ATOM 973 O O . PHE A 1 123 ? -4.532 8.432 1.713 1.00 95.19 123 PHE A O 1
ATOM 980 N N . ILE A 1 124 ? -4.505 6.249 1.192 1.00 96.06 124 ILE A N 1
ATOM 981 C CA . ILE A 1 124 ? -3.301 6.312 0.345 1.00 96.06 124 ILE A CA 1
ATOM 982 C C . ILE A 1 124 ? -3.499 7.286 -0.821 1.00 96.06 124 ILE A C 1
ATOM 984 O O . ILE A 1 124 ? -2.615 8.098 -1.090 1.00 96.06 124 ILE A O 1
ATOM 988 N N . VAL A 1 125 ? -4.659 7.255 -1.484 1.00 96.62 125 VAL A N 1
ATOM 989 C CA . VAL A 1 125 ? -4.982 8.183 -2.578 1.00 96.62 125 VAL A CA 1
ATOM 990 C C . VAL A 1 125 ? -4.983 9.629 -2.086 1.00 96.62 125 VAL A C 1
ATOM 992 O O . VAL A 1 125 ? -4.405 10.489 -2.747 1.00 96.62 125 VAL A O 1
ATOM 995 N N . TYR A 1 126 ? -5.569 9.915 -0.920 1.00 97.00 126 TYR A N 1
ATOM 996 C CA . TYR A 1 126 ? -5.544 11.269 -0.360 1.00 97.00 126 TYR A CA 1
ATOM 997 C C . TYR A 1 126 ? -4.146 11.717 0.058 1.00 97.00 126 TYR A C 1
ATOM 999 O O . TYR A 1 126 ? -3.775 12.857 -0.219 1.00 97.00 126 TYR A O 1
ATOM 1007 N N . CYS A 1 127 ? -3.346 10.840 0.665 1.00 96.88 127 CYS A N 1
ATOM 1008 C CA . CYS A 1 127 ? -1.948 11.137 0.962 1.00 96.88 127 CYS A CA 1
ATOM 1009 C C . CYS A 1 127 ? -1.161 11.442 -0.317 1.00 96.88 127 CYS A C 1
ATOM 1011 O O . CYS A 1 127 ? -0.441 12.436 -0.364 1.00 96.88 127 CYS A O 1
ATOM 1013 N N . PHE A 1 128 ? -1.335 10.641 -1.371 1.00 95.50 128 PHE A N 1
ATOM 1014 C CA . PHE A 1 128 ? -0.686 10.869 -2.660 1.00 95.50 128 PHE A CA 1
ATOM 1015 C C . PHE A 1 128 ? -1.114 12.204 -3.282 1.00 95.50 128 PHE A C 1
ATOM 1017 O O . PHE A 1 128 ? -0.265 12.989 -3.699 1.00 95.50 128 PHE A O 1
ATOM 1024 N N . LEU A 1 129 ? -2.416 12.510 -3.268 1.00 96.12 129 LEU A N 1
ATOM 1025 C CA . LEU A 1 129 ? -2.940 13.793 -3.736 1.00 96.12 129 LEU A CA 1
ATOM 1026 C C . LEU A 1 129 ? -2.326 14.963 -2.950 1.00 96.12 129 LEU A C 1
ATOM 1028 O O . LEU A 1 129 ? -1.917 15.958 -3.542 1.00 96.12 129 LEU A O 1
ATOM 1032 N N . GLY A 1 130 ? -2.204 14.818 -1.628 1.00 96.00 130 GLY A N 1
ATOM 1033 C CA . GLY A 1 130 ? -1.549 15.790 -0.757 1.00 96.00 130 GLY A CA 1
ATOM 1034 C C . GLY A 1 130 ? -0.079 16.010 -1.111 1.00 96.00 130 GLY A C 1
ATOM 1035 O O . GLY A 1 130 ? 0.353 17.153 -1.198 1.00 96.00 130 GLY A O 1
ATOM 1036 N N . VAL A 1 131 ? 0.680 14.946 -1.389 1.00 94.50 131 VAL A N 1
ATOM 1037 C CA . VAL A 1 131 ? 2.096 15.034 -1.798 1.00 94.50 131 VAL A CA 1
ATOM 1038 C C . VAL A 1 131 ? 2.255 15.701 -3.166 1.00 94.50 131 VAL A C 1
ATOM 1040 O O . VAL A 1 131 ? 3.165 16.510 -3.351 1.00 94.50 131 VAL A O 1
ATOM 1043 N N . VAL A 1 132 ? 1.364 15.409 -4.114 1.00 94.44 132 VAL A N 1
ATOM 1044 C CA . VAL A 1 132 ? 1.356 16.032 -5.447 1.00 94.44 132 VAL A CA 1
ATOM 1045 C C . VAL A 1 132 ? 1.031 17.527 -5.352 1.00 94.44 132 VAL A C 1
ATOM 1047 O O . VAL A 1 132 ? 1.716 18.361 -5.948 1.00 94.44 132 VAL A O 1
ATOM 1050 N N . LEU A 1 133 ? 0.017 17.890 -4.559 1.00 95.25 133 LEU A N 1
ATOM 1051 C CA . LEU A 1 133 ? -0.346 19.288 -4.309 1.00 95.25 133 LEU A CA 1
ATOM 1052 C C . LEU A 1 133 ? 0.738 20.032 -3.518 1.00 95.25 133 LEU A C 1
ATOM 1054 O O . LEU A 1 133 ? 1.032 21.187 -3.820 1.00 95.25 133 LEU A O 1
ATOM 1058 N N . ALA A 1 134 ? 1.379 19.375 -2.553 1.00 94.88 134 ALA A N 1
ATOM 1059 C CA . ALA A 1 134 ? 2.521 19.930 -1.838 1.00 94.88 134 ALA A CA 1
ATOM 1060 C C . ALA A 1 134 ? 3.702 20.166 -2.789 1.00 94.88 134 ALA A C 1
ATOM 1062 O O . ALA A 1 134 ? 4.292 21.242 -2.761 1.00 94.88 134 ALA A O 1
ATOM 1063 N N . GLY A 1 135 ? 3.995 19.228 -3.695 1.00 92.69 135 GLY A N 1
ATOM 1064 C CA . GLY A 1 135 ? 5.011 19.412 -4.736 1.00 92.69 135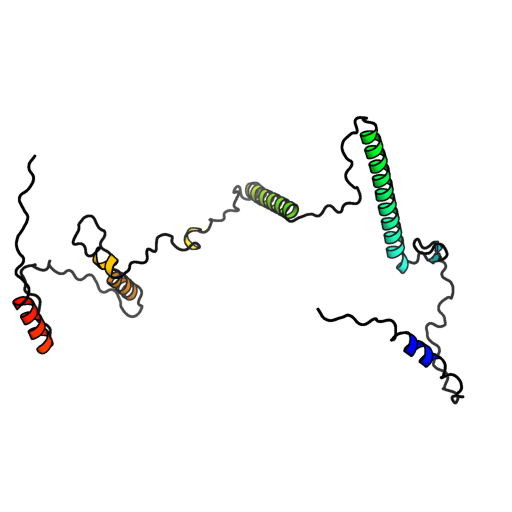 GLY A CA 1
ATOM 1065 C C . GLY A 1 135 ? 4.743 20.661 -5.572 1.00 92.69 135 GLY A C 1
ATOM 1066 O O . GLY A 1 135 ? 5.631 21.502 -5.737 1.00 92.69 135 GLY A O 1
ATOM 1067 N N . LYS A 1 136 ? 3.483 20.855 -5.987 1.00 93.25 136 LYS A N 1
ATOM 1068 C CA . LYS A 1 136 ? 3.041 22.056 -6.708 1.00 93.25 136 LYS A CA 1
ATOM 1069 C C . LYS A 1 136 ? 3.278 23.346 -5.923 1.00 93.25 136 LYS A C 1
ATOM 1071 O O . LYS A 1 136 ? 3.588 24.363 -6.540 1.00 93.25 136 LYS A O 1
ATOM 1076 N N . PHE A 1 137 ? 3.110 23.310 -4.602 1.00 95.19 137 PHE A N 1
ATOM 1077 C CA . PHE A 1 137 ? 3.291 24.464 -3.724 1.00 95.19 137 PHE A CA 1
ATOM 1078 C C . PHE A 1 137 ? 4.770 24.779 -3.456 1.00 95.19 137 PHE A C 1
ATOM 1080 O O . PHE A 1 137 ? 5.164 25.936 -3.551 1.00 95.19 137 PHE A O 1
ATOM 1087 N N . PHE A 1 138 ? 5.596 23.770 -3.162 1.00 92.00 138 PHE A N 1
ATOM 1088 C CA . PHE A 1 138 ? 7.000 23.971 -2.780 1.00 92.00 138 PHE A CA 1
ATOM 1089 C C . PHE A 1 138 ? 7.958 24.081 -3.971 1.00 92.00 138 PHE A C 1
ATOM 1091 O O . PHE A 1 138 ? 8.866 24.903 -3.946 1.00 92.00 138 PHE A O 1
ATOM 1098 N N . THR A 1 139 ? 7.768 23.267 -5.009 1.00 86.19 139 THR A N 1
ATOM 1099 C CA . THR A 1 139 ? 8.709 23.157 -6.144 1.00 86.19 139 THR A CA 1
ATOM 1100 C C . THR A 1 139 ? 8.140 23.714 -7.449 1.00 86.19 139 THR A C 1
ATOM 1102 O O . THR A 1 139 ? 8.799 23.702 -8.480 1.00 86.19 139 THR A O 1
ATOM 1105 N N . GLY A 1 140 ? 6.881 24.166 -7.453 1.00 87.44 140 GLY A N 1
ATOM 1106 C CA . GLY A 1 140 ? 6.187 24.598 -8.670 1.00 87.44 140 GLY A CA 1
ATOM 1107 C C . GLY A 1 140 ? 5.826 23.457 -9.637 1.00 87.44 140 GLY A C 1
ATOM 1108 O O . GLY A 1 140 ? 5.041 23.6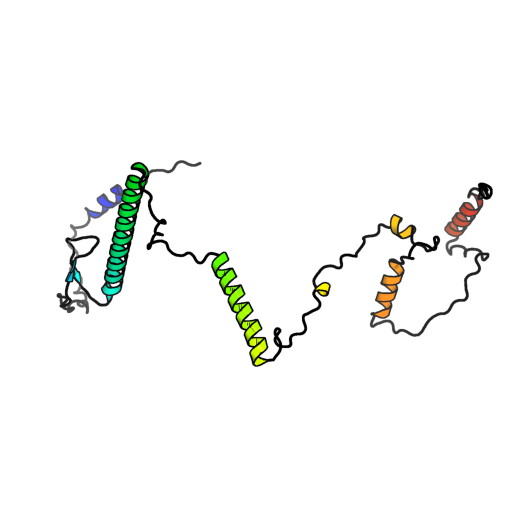83 -10.561 1.00 87.44 140 GLY A O 1
ATOM 1109 N N . SER A 1 141 ? 6.316 22.236 -9.391 1.00 87.81 141 SER A N 1
ATOM 1110 C CA . SER A 1 141 ? 6.100 21.023 -10.184 1.00 87.81 141 SER A CA 1
ATOM 1111 C C . SER A 1 141 ? 5.343 19.956 -9.384 1.00 87.81 141 SER A C 1
ATOM 1113 O O . SER A 1 141 ? 5.595 19.739 -8.205 1.00 87.81 141 SER A O 1
ATOM 1115 N N . TYR A 1 142 ? 4.408 19.252 -10.025 1.00 85.25 142 TYR A N 1
ATOM 1116 C CA . TYR A 1 142 ? 3.613 18.191 -9.385 1.00 85.25 142 TYR A CA 1
ATOM 1117 C C . TYR A 1 142 ? 4.419 16.923 -9.072 1.00 85.25 142 TYR A C 1
ATOM 1119 O O . TYR A 1 142 ? 4.050 16.156 -8.185 1.00 85.25 142 TYR A O 1
ATOM 1127 N N . LEU A 1 143 ? 5.509 16.700 -9.808 1.00 84.56 143 LEU A N 1
ATOM 1128 C CA . LEU A 1 143 ? 6.308 15.476 -9.759 1.00 84.56 143 LEU A CA 1
ATOM 1129 C C . LEU A 1 143 ? 7.647 15.657 -9.031 1.00 84.56 143 LEU A C 1
ATOM 1131 O O . LEU A 1 143 ? 8.523 14.808 -9.166 1.00 84.56 143 LEU A O 1
ATOM 1135 N N . TRP A 1 144 ? 7.808 16.751 -8.273 1.00 84.50 144 TRP A N 1
ATOM 1136 C CA . TRP A 1 144 ? 9.033 17.036 -7.511 1.00 84.50 144 TRP A CA 1
ATOM 1137 C C . TRP A 1 144 ? 10.309 16.971 -8.378 1.00 84.50 144 TRP A C 1
ATOM 1139 O O . TRP A 1 144 ? 11.316 16.408 -7.965 1.00 84.50 144 TRP A O 1
ATOM 1149 N N . GLU A 1 145 ? 10.239 17.501 -9.606 1.00 80.50 145 GLU A N 1
ATOM 1150 C CA . GLU A 1 145 ? 11.345 17.516 -10.588 1.00 80.50 145 GLU A CA 1
ATOM 1151 C C . GLU A 1 145 ? 11.923 16.131 -10.961 1.00 80.50 145 GLU A C 1
ATOM 1153 O O . GLU A 1 145 ? 13.016 16.046 -11.516 1.00 80.50 145 GLU A O 1
ATOM 1158 N N . GLN A 1 146 ? 11.199 15.030 -10.718 1.00 80.88 146 GLN A N 1
ATOM 1159 C CA . GLN A 1 146 ? 11.626 13.715 -11.200 1.00 80.88 146 GLN A CA 1
ATOM 1160 C C . GLN A 1 146 ? 11.318 13.513 -12.686 1.00 80.88 146 GLN A C 1
ATOM 1162 O O . GLN A 1 146 ? 10.156 13.501 -13.102 1.00 80.88 146 GLN A O 1
ATOM 1167 N N . ASP A 1 147 ? 12.362 13.225 -13.461 1.00 78.50 147 ASP A N 1
ATOM 1168 C CA . ASP A 1 147 ? 12.229 12.618 -14.782 1.00 78.50 147 ASP A CA 1
ATOM 1169 C C . ASP A 1 147 ? 11.724 11.177 -14.632 1.00 78.50 147 ASP A C 1
ATOM 1171 O O . ASP A 1 147 ? 12.394 10.312 -14.057 1.00 78.50 147 ASP A O 1
ATOM 1175 N N . LEU A 1 148 ? 10.519 10.906 -15.141 1.00 75.75 148 LEU A N 1
ATOM 1176 C CA . LEU A 1 148 ? 9.941 9.566 -15.101 1.00 75.75 148 LEU A CA 1
ATOM 1177 C C . LEU A 1 148 ? 10.830 8.591 -15.891 1.00 75.75 148 LEU A C 1
ATOM 1179 O O . LEU A 1 148 ? 11.123 8.837 -17.066 1.00 75.75 148 LEU A O 1
ATOM 1183 N N . PRO A 1 149 ? 11.244 7.455 -15.300 1.00 77.50 149 PRO A N 1
ATOM 1184 C CA . PRO A 1 149 ? 12.010 6.461 -16.030 1.00 77.50 149 PRO A CA 1
ATOM 1185 C C . PRO A 1 149 ? 11.169 5.913 -17.187 1.00 77.50 149 PRO A C 1
ATOM 1187 O O . PRO A 1 149 ? 9.991 5.606 -17.018 1.00 77.50 149 PRO A O 1
ATOM 1190 N N . ASN A 1 150 ? 11.785 5.749 -18.361 1.00 79.38 150 ASN A N 1
ATOM 1191 C CA . ASN A 1 150 ? 11.135 5.162 -19.533 1.00 79.38 150 ASN A CA 1
ATOM 1192 C C . ASN A 1 150 ? 10.602 3.756 -19.204 1.00 79.38 150 ASN A C 1
ATOM 1194 O O . ASN A 1 150 ? 11.363 2.784 -19.194 1.00 79.38 150 ASN A O 1
ATOM 1198 N N . LEU A 1 151 ? 9.292 3.642 -18.949 1.00 75.62 151 LEU A N 1
ATOM 1199 C CA . LEU A 1 151 ? 8.640 2.384 -18.562 1.00 75.62 151 LEU A CA 1
ATOM 1200 C C . LEU A 1 151 ? 8.805 1.288 -19.625 1.00 75.62 151 LEU A C 1
ATOM 1202 O O . LEU A 1 151 ? 8.818 0.107 -19.288 1.00 75.62 151 LEU A O 1
ATOM 1206 N N . SER A 1 152 ? 9.023 1.665 -20.888 1.00 73.75 152 SER A N 1
ATOM 1207 C CA . SER A 1 152 ? 9.312 0.737 -21.990 1.00 73.75 152 SER A CA 1
ATOM 1208 C C . SER A 1 152 ? 10.560 -0.124 -21.771 1.00 73.75 152 SER A C 1
ATOM 1210 O O . SER A 1 152 ? 10.699 -1.158 -22.413 1.00 73.75 152 SER A O 1
ATOM 1212 N N . LYS A 1 153 ? 11.459 0.268 -20.860 1.00 78.56 153 LYS A N 1
ATOM 1213 C CA . LYS A 1 153 ? 12.658 -0.501 -20.510 1.00 78.56 153 LYS A CA 1
ATOM 1214 C C . LYS A 1 153 ? 12.364 -1.703 -19.604 1.00 78.56 153 LYS A C 1
ATOM 1216 O O . LYS A 1 153 ? 13.152 -2.644 -19.590 1.00 78.56 153 LYS A O 1
ATOM 1221 N N . TYR A 1 154 ? 11.273 -1.663 -18.838 1.00 77.94 154 TYR A N 1
ATOM 1222 C CA . TYR A 1 154 ? 10.944 -2.684 -17.835 1.00 77.94 154 TYR A CA 1
ATOM 1223 C C . TYR A 1 154 ? 9.929 -3.720 -18.322 1.00 77.94 154 TYR A C 1
ATOM 1225 O O . TYR A 1 154 ? 9.817 -4.789 -17.725 1.00 77.94 154 TYR A O 1
ATOM 1233 N N . PHE A 1 155 ? 9.220 -3.439 -19.415 1.00 78.12 155 PHE A N 1
ATOM 1234 C CA . PHE A 1 155 ? 8.356 -4.416 -20.069 1.00 78.12 155 PHE A CA 1
ATOM 1235 C C . PHE A 1 155 ? 9.127 -5.145 -21.178 1.00 78.12 155 PHE A C 1
ATOM 1237 O O . PHE A 1 155 ? 9.897 -4.505 -21.899 1.00 78.12 155 PHE A O 1
ATOM 1244 N N . PRO A 1 156 ? 8.953 -6.472 -21.337 1.00 73.00 156 PRO A N 1
ATOM 1245 C CA . PRO A 1 156 ? 9.582 -7.198 -22.432 1.00 73.00 156 PRO A CA 1
ATOM 1246 C C . PRO A 1 156 ? 9.151 -6.587 -23.778 1.00 73.00 156 PRO A C 1
ATOM 1248 O O . PRO A 1 156 ? 7.974 -6.255 -23.949 1.00 73.00 156 PRO A O 1
ATOM 1251 N N . PRO A 1 157 ? 10.078 -6.414 -24.739 1.00 71.88 157 PRO A N 1
ATOM 1252 C CA . PRO A 1 157 ? 9.757 -5.812 -26.025 1.00 71.88 157 PRO A CA 1
ATOM 1253 C C . PRO A 1 157 ? 8.726 -6.672 -26.762 1.00 71.88 157 PRO A C 1
ATOM 1255 O O . PRO A 1 157 ? 8.998 -7.819 -27.112 1.00 71.88 157 PRO A O 1
ATOM 1258 N N . ALA A 1 158 ? 7.557 -6.093 -27.041 1.00 66.00 158 ALA A N 1
ATOM 1259 C CA . ALA A 1 158 ? 6.416 -6.785 -27.649 1.00 66.00 158 ALA A CA 1
ATOM 1260 C C . ALA A 1 158 ? 6.686 -7.355 -29.060 1.00 66.00 158 ALA A C 1
ATOM 1262 O O . ALA A 1 158 ? 5.900 -8.150 -29.564 1.00 66.00 158 ALA A O 1
ATOM 1263 N N . ASN A 1 159 ? 7.803 -6.980 -29.694 1.00 64.56 159 ASN A N 1
ATOM 1264 C CA . ASN A 1 159 ? 8.091 -7.274 -31.100 1.00 64.56 159 ASN A CA 1
ATOM 1265 C C . ASN A 1 159 ? 9.162 -8.358 -31.315 1.00 64.56 159 ASN A C 1
ATOM 1267 O O . ASN A 1 159 ? 9.683 -8.485 -32.423 1.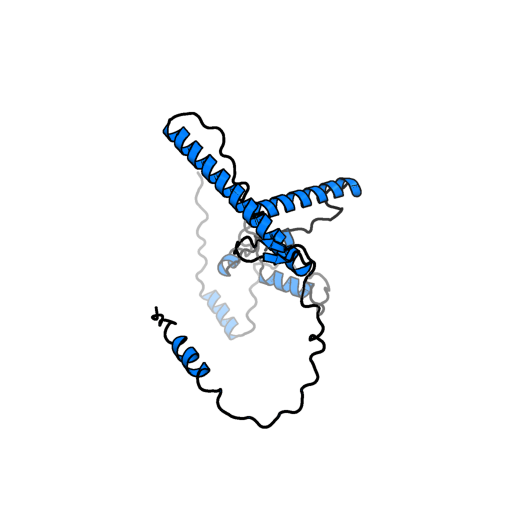00 64.56 159 ASN A O 1
ATOM 1271 N N . GLN A 1 160 ? 9.527 -9.141 -30.295 1.00 65.69 160 GLN A N 1
ATOM 1272 C CA . GLN A 1 160 ? 10.423 -10.287 -30.495 1.00 65.69 160 GLN A CA 1
ATOM 1273 C C . GLN A 1 160 ? 9.660 -11.446 -31.149 1.00 65.69 160 GLN A C 1
ATOM 1275 O O . GLN A 1 160 ? 9.170 -12.359 -30.490 1.00 65.69 160 GLN A O 1
ATOM 1280 N N . ARG A 1 161 ? 9.532 -11.390 -32.478 1.00 67.94 161 ARG A N 1
ATOM 1281 C CA . ARG A 1 161 ? 8.975 -12.480 -33.281 1.00 67.94 161 ARG A CA 1
ATOM 1282 C C . ARG A 1 161 ? 10.008 -13.604 -33.359 1.00 67.94 161 ARG A C 1
ATOM 1284 O O . ARG A 1 161 ? 11.082 -13.427 -33.927 1.00 67.94 161 ARG A O 1
ATOM 1291 N N . LEU A 1 162 ? 9.686 -14.754 -32.776 1.00 77.50 162 LEU A N 1
ATOM 1292 C CA . LEU A 1 162 ? 10.487 -15.967 -32.922 1.00 77.50 162 LEU A CA 1
ATOM 1293 C C . LEU A 1 162 ? 10.291 -16.496 -34.349 1.00 77.50 162 LEU A C 1
ATOM 1295 O O . LEU A 1 162 ? 9.203 -16.944 -34.708 1.00 77.50 162 LEU A O 1
ATOM 1299 N N . PHE A 1 163 ? 11.327 -16.389 -35.178 1.00 77.00 163 PHE A N 1
ATOM 1300 C CA . PHE A 1 163 ? 11.340 -16.958 -36.521 1.00 77.00 163 PHE A CA 1
ATOM 1301 C C . PHE A 1 163 ? 11.859 -18.395 -36.456 1.00 77.00 163 PHE A C 1
ATOM 1303 O O . PHE A 1 163 ? 12.922 -18.645 -35.893 1.00 77.00 163 PHE A O 1
ATOM 1310 N N . SER A 1 164 ? 11.122 -19.342 -37.039 1.00 85.56 164 SER A N 1
ATOM 1311 C CA . SER A 1 164 ? 11.689 -20.650 -37.368 1.00 85.56 164 SER A CA 1
ATOM 1312 C C . SER A 1 164 ? 12.637 -20.515 -38.564 1.00 85.56 164 SER A C 1
ATOM 1314 O O . SER A 1 164 ? 12.510 -19.587 -39.365 1.00 85.56 164 SER A O 1
ATOM 1316 N N . GLU A 1 165 ? 13.571 -21.454 -38.714 1.00 80.25 165 GLU A N 1
ATOM 1317 C CA . GLU A 1 165 ? 14.548 -21.463 -39.815 1.00 80.25 165 GLU A CA 1
ATOM 1318 C C . GLU A 1 165 ? 13.874 -21.411 -41.195 1.00 80.25 165 GLU A C 1
ATOM 1320 O O . GLU A 1 165 ? 14.306 -20.671 -42.076 1.00 80.25 165 GLU A O 1
ATOM 1325 N N . GLN A 1 166 ? 12.753 -22.123 -41.355 1.00 83.69 166 GLN A N 1
ATOM 1326 C CA . GLN A 1 166 ? 11.969 -22.125 -42.594 1.00 83.69 166 GLN A CA 1
ATOM 1327 C C . GLN A 1 166 ? 11.366 -20.756 -42.910 1.00 83.69 166 GLN A C 1
ATOM 1329 O O . GLN A 1 166 ? 11.353 -20.336 -44.063 1.00 83.69 166 GLN A O 1
ATOM 1334 N N . VAL A 1 167 ? 10.871 -20.047 -41.893 1.00 84.75 167 VAL A N 1
ATOM 1335 C CA . VAL A 1 167 ? 10.307 -18.711 -42.092 1.00 84.75 167 VAL A CA 1
ATOM 1336 C C . VAL A 1 167 ? 11.430 -17.724 -42.398 1.00 84.75 167 VAL A C 1
ATOM 1338 O O . VAL A 1 167 ? 11.269 -16.912 -43.299 1.00 84.75 167 VAL A O 1
ATOM 1341 N N . LEU A 1 168 ? 12.586 -17.831 -41.736 1.00 83.56 168 LEU A N 1
ATOM 1342 C CA . LEU A 1 168 ? 13.742 -16.968 -41.989 1.00 83.56 168 LEU A CA 1
ATOM 1343 C C . LEU A 1 168 ? 14.274 -17.099 -43.428 1.00 83.56 168 LEU A C 1
ATOM 1345 O O . LEU A 1 168 ? 14.618 -16.090 -44.035 1.00 83.56 168 LEU A O 1
ATOM 1349 N N . ALA A 1 169 ? 14.264 -18.309 -43.996 1.00 82.31 169 ALA A N 1
ATOM 1350 C CA . ALA A 1 169 ? 14.682 -18.555 -45.379 1.00 82.31 169 ALA A CA 1
ATOM 1351 C C . ALA A 1 169 ? 13.844 -17.787 -46.417 1.00 82.31 169 ALA A C 1
ATOM 1353 O O . ALA A 1 169 ? 14.331 -17.479 -47.495 1.00 82.31 169 ALA A O 1
ATOM 1354 N N . THR A 1 170 ? 12.600 -17.420 -46.089 1.00 84.81 170 THR A N 1
ATOM 1355 C CA . THR A 1 170 ? 11.736 -16.636 -46.991 1.00 84.81 170 THR A CA 1
ATOM 1356 C C . THR A 1 170 ? 12.030 -15.129 -47.006 1.00 84.81 170 THR A C 1
ATOM 1358 O O . THR A 1 170 ? 11.334 -14.380 -47.700 1.00 84.81 170 THR A O 1
ATOM 1361 N N . TYR A 1 171 ? 13.030 -14.690 -46.232 1.00 83.94 171 TYR A N 1
ATOM 1362 C CA . TYR A 1 171 ? 13.472 -13.302 -46.069 1.00 83.94 171 TYR A CA 1
ATOM 1363 C C . TYR A 1 171 ? 14.949 -13.126 -46.470 1.00 83.94 171 TYR A C 1
ATOM 1365 O O . TYR A 1 171 ? 15.720 -12.443 -45.793 1.00 83.94 171 TYR A O 1
ATOM 1373 N N . ASP A 1 172 ? 15.344 -13.766 -47.570 1.00 81.38 172 ASP A N 1
ATOM 1374 C CA . ASP A 1 172 ? 16.696 -13.759 -48.145 1.00 81.38 172 ASP A CA 1
ATOM 1375 C C . ASP A 1 172 ? 16.969 -12.580 -49.101 1.00 81.38 172 ASP A C 1
ATOM 1377 O O . ASP A 1 172 ? 18.118 -12.323 -49.454 1.00 81.38 172 ASP A O 1
ATOM 1381 N N . GLY A 1 173 ? 15.928 -11.832 -49.481 1.00 80.94 173 GLY A N 1
ATOM 1382 C CA . GLY A 1 173 ? 16.021 -10.684 -50.389 1.00 80.94 173 GLY A CA 1
ATOM 1383 C C . GLY A 1 173 ? 15.697 -10.985 -51.850 1.00 80.94 173 GLY A C 1
ATOM 1384 O O . GLY A 1 173 ? 15.837 -10.097 -52.683 1.00 80.94 173 GLY A O 1
ATOM 1385 N N . THR A 1 174 ? 15.218 -12.191 -52.167 1.00 81.88 174 THR A N 1
ATOM 1386 C CA . THR A 1 174 ? 14.721 -12.539 -53.514 1.00 81.88 174 THR A CA 1
ATOM 1387 C C . THR A 1 174 ? 13.436 -11.799 -53.898 1.00 81.88 174 THR A C 1
ATOM 1389 O O . THR A 1 174 ? 13.150 -11.624 -55.080 1.00 81.88 174 THR A O 1
ATOM 1392 N N . VAL A 1 175 ? 12.662 -11.337 -52.910 1.00 83.50 175 VAL A N 1
ATOM 1393 C CA . VAL A 1 175 ? 11.401 -10.609 -53.102 1.00 83.50 175 VAL A CA 1
ATOM 1394 C C . VAL A 1 175 ? 11.536 -9.191 -52.541 1.00 83.50 175 VAL A C 1
ATOM 1396 O O . VAL A 1 175 ? 11.639 -9.022 -51.327 1.00 83.50 175 VAL A O 1
ATOM 1399 N N . GLU A 1 176 ? 11.464 -8.170 -53.403 1.00 82.38 176 GLU A N 1
ATOM 1400 C CA . GLU A 1 176 ? 11.647 -6.748 -53.038 1.00 82.38 176 GLU A CA 1
ATOM 1401 C C . GLU A 1 176 ? 10.680 -6.242 -51.950 1.00 82.38 176 GLU A C 1
ATOM 1403 O O . GLU A 1 176 ? 10.997 -5.310 -51.213 1.00 82.38 176 GLU A O 1
ATOM 1408 N N . SER A 1 177 ? 9.502 -6.856 -51.808 1.00 82.12 177 SER A N 1
ATOM 1409 C CA . SER A 1 177 ? 8.491 -6.450 -50.822 1.00 82.12 177 SER A CA 1
ATOM 1410 C C . SER A 1 177 ? 8.743 -6.968 -49.400 1.00 82.12 177 SER A C 1
ATOM 1412 O O . SER A 1 177 ? 7.999 -6.610 -48.483 1.00 82.12 177 SER A O 1
ATOM 1414 N N . ARG A 1 178 ? 9.761 -7.815 -49.186 1.00 81.88 178 ARG A N 1
ATOM 1415 C CA . ARG A 1 178 ? 10.056 -8.422 -47.880 1.00 81.88 178 ARG A CA 1
ATOM 1416 C C . ARG A 1 178 ? 11.367 -7.879 -47.299 1.00 81.88 178 ARG A C 1
ATOM 1418 O O . ARG A 1 178 ? 12.361 -7.799 -48.014 1.00 81.88 178 ARG A O 1
ATOM 1425 N N . PRO A 1 179 ? 11.408 -7.537 -45.998 1.00 77.62 179 PRO A N 1
ATOM 1426 C CA . PRO A 1 179 ? 12.647 -7.117 -45.352 1.00 77.62 179 PRO A CA 1
ATOM 1427 C C . PRO A 1 179 ? 13.634 -8.285 -45.271 1.00 77.62 179 PRO A C 1
ATOM 1429 O O . PRO A 1 179 ? 13.249 -9.402 -44.940 1.00 77.62 179 PRO A O 1
ATOM 1432 N N . ILE A 1 180 ? 14.909 -8.018 -45.540 1.00 81.88 180 ILE A N 1
ATOM 1433 C CA . ILE A 1 180 ? 15.974 -9.020 -45.444 1.00 81.88 180 ILE A CA 1
ATOM 1434 C C . ILE A 1 180 ? 16.320 -9.223 -43.965 1.00 81.88 180 ILE A C 1
ATOM 1436 O O . ILE A 1 180 ? 16.743 -8.276 -43.297 1.00 81.88 180 ILE A O 1
ATOM 1440 N N . TYR A 1 181 ? 16.162 -10.443 -43.445 1.00 75.88 181 TYR A N 1
ATOM 1441 C CA . TYR A 1 181 ? 16.496 -10.771 -42.054 1.00 75.88 181 TYR A CA 1
ATOM 1442 C C . TYR A 1 181 ? 17.772 -11.621 -41.986 1.00 75.88 181 TYR A C 1
ATOM 1444 O O . TYR A 1 181 ? 17.788 -12.782 -42.381 1.00 75.88 181 TYR A O 1
ATOM 1452 N N . LEU A 1 182 ? 18.851 -11.061 -41.426 1.00 76.94 182 LEU A N 1
ATOM 1453 C CA . LEU A 1 182 ? 20.158 -11.721 -41.309 1.00 76.94 182 LEU A CA 1
ATOM 1454 C C . LEU A 1 182 ? 20.466 -12.099 -39.851 1.00 76.94 182 LEU A C 1
ATOM 1456 O O . LEU A 1 182 ? 21.352 -11.519 -39.222 1.00 76.94 182 LEU A O 1
ATOM 1460 N N . ALA A 1 183 ? 19.752 -13.090 -39.309 1.00 69.06 183 ALA A N 1
ATOM 1461 C CA . ALA A 1 183 ? 19.839 -13.451 -37.887 1.00 69.06 183 ALA A CA 1
ATOM 1462 C C . ALA A 1 183 ? 21.265 -13.826 -37.429 1.00 69.06 183 ALA A C 1
ATOM 1464 O O . ALA A 1 183 ? 21.700 -13.444 -36.343 1.00 69.06 183 ALA A O 1
ATOM 1465 N N . GLY A 1 184 ? 22.023 -14.535 -38.273 1.00 74.81 184 GLY A N 1
ATOM 1466 C CA . GLY A 1 184 ? 23.406 -14.904 -37.966 1.00 74.81 184 GLY A CA 1
ATOM 1467 C C . GLY A 1 184 ? 24.367 -13.716 -38.039 1.00 74.81 184 GLY A C 1
ATOM 1468 O O . GLY A 1 184 ? 25.143 -13.480 -37.114 1.00 74.81 184 GLY A O 1
ATOM 1469 N N . LEU A 1 185 ? 24.318 -12.938 -39.125 1.00 78.31 185 LEU A N 1
ATOM 1470 C CA . LEU A 1 185 ? 25.296 -11.871 -39.368 1.00 78.31 185 LEU A CA 1
ATOM 1471 C C . LEU A 1 185 ? 25.159 -10.713 -38.381 1.00 78.31 185 LEU A C 1
ATOM 1473 O O . LEU A 1 185 ? 26.175 -10.143 -37.987 1.00 78.31 185 LEU A O 1
ATOM 1477 N N . GLU A 1 186 ? 23.944 -10.380 -37.943 1.00 79.75 186 GLU A N 1
ATOM 1478 C CA . GLU A 1 186 ? 23.753 -9.346 -36.923 1.00 79.75 186 GLU A CA 1
ATOM 1479 C C . GLU A 1 186 ? 24.379 -9.737 -35.583 1.00 79.75 186 GLU A C 1
ATOM 1481 O O . GLU A 1 186 ? 25.052 -8.912 -34.958 1.00 79.75 186 GLU A O 1
ATOM 1486 N N . HIS A 1 187 ? 24.235 -11.002 -35.175 1.00 81.94 187 HIS A N 1
ATOM 1487 C CA . HIS A 1 187 ? 24.857 -11.515 -33.957 1.00 81.94 187 HIS A CA 1
ATOM 1488 C C . HIS A 1 187 ? 26.386 -11.403 -34.015 1.00 81.94 187 HIS A C 1
ATOM 1490 O O . HIS A 1 187 ? 26.998 -10.818 -33.119 1.00 81.94 187 HIS A O 1
ATOM 1496 N N . TRP A 1 188 ? 27.004 -11.885 -35.097 1.00 85.12 188 TRP A N 1
ATOM 1497 C CA . TRP A 1 188 ? 28.456 -11.796 -35.280 1.00 85.12 188 TRP A CA 1
ATOM 1498 C C . TRP A 1 188 ? 28.939 -10.347 -35.373 1.00 85.12 188 TRP A C 1
ATOM 1500 O O . TRP A 1 188 ? 29.942 -9.985 -34.758 1.00 85.12 188 TRP A O 1
ATOM 1510 N N . LYS A 1 189 ? 28.208 -9.481 -36.080 1.00 88.75 189 LYS A N 1
ATOM 1511 C CA . LYS A 1 189 ? 28.533 -8.055 -36.187 1.00 88.75 189 LYS A CA 1
ATOM 1512 C C . LYS A 1 189 ? 28.525 -7.377 -34.819 1.00 88.75 189 LYS A C 1
ATOM 1514 O O . LYS A 1 189 ? 29.431 -6.597 -34.532 1.00 88.75 189 LYS A O 1
ATOM 1519 N N . LYS A 1 190 ? 27.543 -7.697 -33.973 1.00 88.19 190 LYS A N 1
ATOM 1520 C CA . LYS A 1 190 ? 27.467 -7.194 -32.600 1.00 88.19 190 LYS A CA 1
ATOM 1521 C C . LYS A 1 190 ? 28.608 -7.734 -31.738 1.00 88.19 190 LYS A C 1
ATOM 1523 O O . LYS A 1 190 ? 29.289 -6.947 -31.089 1.00 88.19 190 LYS A O 1
ATOM 1528 N N . PHE A 1 191 ? 28.876 -9.039 -31.808 1.00 93.19 191 PHE A N 1
ATOM 1529 C CA . PHE A 1 191 ? 29.991 -9.674 -31.104 1.00 93.19 191 PHE A CA 1
ATOM 1530 C C . PHE A 1 191 ? 31.327 -8.983 -31.411 1.00 93.19 191 PHE A C 1
ATOM 1532 O O . PHE A 1 191 ? 32.035 -8.581 -30.490 1.00 93.19 191 PHE A O 1
ATOM 1539 N N . TYR A 1 192 ? 31.656 -8.778 -32.691 1.00 92.56 192 TYR A N 1
ATOM 1540 C CA . TYR A 1 192 ? 32.905 -8.115 -33.078 1.00 92.56 192 TYR A CA 1
ATOM 1541 C C . TYR A 1 192 ? 32.923 -6.620 -32.739 1.00 92.56 192 TYR A C 1
ATOM 1543 O O . TYR A 1 192 ? 33.985 -6.100 -32.406 1.00 92.56 192 TYR A O 1
ATOM 1551 N N . ALA A 1 193 ? 31.776 -5.934 -32.783 1.00 91.44 193 ALA A N 1
ATOM 1552 C CA . ALA A 1 193 ? 31.683 -4.520 -32.421 1.00 91.44 193 ALA A CA 1
ATOM 1553 C C . ALA A 1 193 ? 31.886 -4.264 -30.916 1.00 91.44 193 ALA A C 1
ATOM 1555 O O . ALA A 1 193 ? 32.440 -3.231 -30.551 1.00 91.44 193 ALA A O 1
ATOM 1556 N N . GLU A 1 194 ? 31.446 -5.184 -30.054 1.00 93.94 194 GLU A N 1
ATOM 1557 C CA . GLU A 1 194 ? 31.517 -5.050 -28.589 1.00 93.94 194 GLU A CA 1
ATOM 1558 C C . GLU A 1 194 ? 32.748 -5.741 -27.975 1.00 93.94 194 GLU A C 1
ATOM 1560 O O . GLU A 1 194 ? 33.048 -5.567 -26.790 1.00 93.94 194 GLU A O 1
ATOM 1565 N N . SER A 1 195 ? 33.485 -6.536 -28.754 1.00 93.56 195 SER A N 1
ATOM 1566 C CA . SER A 1 195 ? 34.640 -7.265 -28.239 1.00 93.56 195 SER A CA 1
ATOM 1567 C C . SER A 1 195 ? 35.811 -6.333 -27.905 1.00 93.56 195 SER A C 1
ATOM 1569 O O . SER A 1 195 ? 36.229 -5.508 -28.709 1.00 93.56 195 SER A O 1
ATOM 1571 N N . LYS A 1 196 ? 36.434 -6.539 -26.740 1.00 94.56 196 LYS A N 1
ATOM 1572 C CA . LYS A 1 196 ? 37.684 -5.845 -26.367 1.00 94.56 196 LYS A CA 1
ATOM 1573 C C . LYS A 1 196 ? 38.914 -6.374 -27.112 1.00 94.56 196 LYS A C 1
ATOM 1575 O O . LYS A 1 196 ? 39.966 -5.748 -27.091 1.00 94.56 196 LYS A O 1
ATOM 1580 N N . LYS A 1 197 ? 38.797 -7.565 -27.707 1.00 95.56 197 LYS A N 1
ATOM 1581 C CA . LYS A 1 197 ? 39.894 -8.262 -28.387 1.00 95.56 197 LYS A CA 1
ATOM 1582 C C . LYS A 1 197 ? 40.078 -7.790 -29.831 1.00 95.56 197 LYS A C 1
ATOM 1584 O O . LYS A 1 197 ? 41.204 -7.808 -30.319 1.00 95.56 197 LYS A O 1
ATOM 1589 N N . TYR A 1 198 ? 39.003 -7.392 -30.513 1.00 94.81 198 TYR A N 1
ATOM 1590 C CA . TYR A 1 198 ? 39.043 -7.001 -31.920 1.00 94.81 198 TYR A CA 1
ATOM 1591 C C . TYR A 1 198 ? 38.755 -5.507 -32.066 1.00 94.81 198 TYR A C 1
ATOM 1593 O O . TYR A 1 198 ? 37.657 -5.042 -31.782 1.00 94.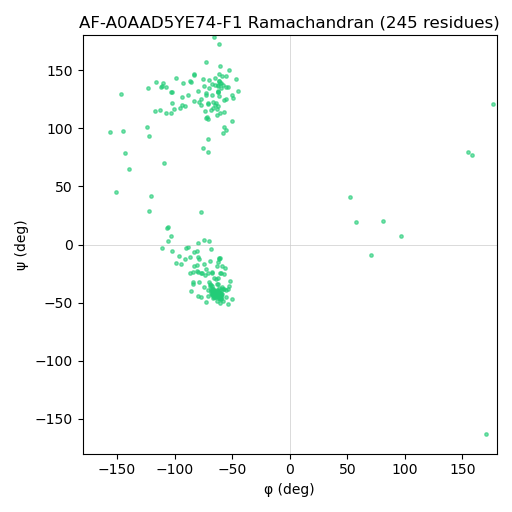81 198 TYR A O 1
ATOM 1601 N N . ASN A 1 199 ? 39.746 -4.757 -32.547 1.00 92.31 199 ASN A N 1
ATOM 1602 C CA . ASN A 1 199 ? 39.590 -3.340 -32.856 1.00 92.31 199 ASN A CA 1
ATOM 1603 C C . ASN A 1 199 ? 39.063 -3.164 -34.282 1.00 92.31 199 ASN A C 1
ATOM 1605 O O . ASN A 1 199 ? 39.483 -3.858 -35.210 1.00 92.31 199 ASN A O 1
ATOM 1609 N N . LYS A 1 200 ? 38.163 -2.200 -34.479 1.00 92.62 200 LYS A N 1
ATOM 1610 C CA . LYS A 1 200 ? 37.625 -1.878 -35.802 1.00 92.62 200 LYS A CA 1
ATOM 1611 C C . LYS A 1 200 ? 38.683 -1.163 -36.648 1.00 92.62 200 LYS A C 1
ATOM 1613 O O . LYS A 1 200 ? 38.973 0.003 -36.412 1.00 92.62 200 LYS A O 1
ATOM 1618 N N . VAL A 1 201 ? 39.212 -1.858 -37.655 1.00 92.69 201 VAL A N 1
ATOM 1619 C CA . VAL A 1 201 ? 40.260 -1.337 -38.556 1.00 92.69 201 VAL A CA 1
ATOM 1620 C C . VAL A 1 201 ? 39.685 -0.500 -39.712 1.00 92.69 201 VAL A C 1
ATOM 1622 O O . VAL A 1 201 ? 40.301 0.476 -40.122 1.00 92.69 201 VAL A O 1
ATOM 1625 N N . GLY A 1 202 ? 38.495 -0.831 -40.235 1.00 91.56 202 GLY A N 1
ATOM 1626 C CA . GLY A 1 202 ? 37.906 -0.121 -41.381 1.00 91.56 202 GLY A CA 1
ATOM 1627 C C . GLY A 1 202 ? 36.657 -0.791 -41.966 1.00 91.56 202 GLY A C 1
ATOM 1628 O O . GLY A 1 202 ? 36.026 -1.619 -41.307 1.00 91.56 202 GLY A O 1
ATOM 1629 N N . ARG A 1 203 ? 36.279 -0.414 -43.196 1.00 90.06 203 ARG A N 1
ATOM 1630 C CA . ARG A 1 203 ? 35.256 -1.103 -44.008 1.00 90.06 203 ARG A CA 1
ATOM 1631 C C . ARG A 1 203 ? 35.940 -1.773 -45.196 1.00 90.06 203 ARG A C 1
ATOM 1633 O O . ARG A 1 203 ? 36.772 -1.145 -45.841 1.00 90.06 203 ARG A O 1
ATOM 1640 N N . VAL A 1 204 ? 35.564 -3.014 -45.491 1.00 90.19 204 VAL A N 1
ATOM 1641 C CA . VAL A 1 204 ? 36.005 -3.711 -46.703 1.00 90.19 204 VAL A CA 1
ATOM 1642 C C . VAL A 1 204 ? 34.950 -3.476 -47.780 1.00 90.19 204 VAL A C 1
ATOM 1644 O O . VAL A 1 204 ? 33.782 -3.795 -47.570 1.00 90.19 204 VAL A O 1
ATOM 1647 N N . SE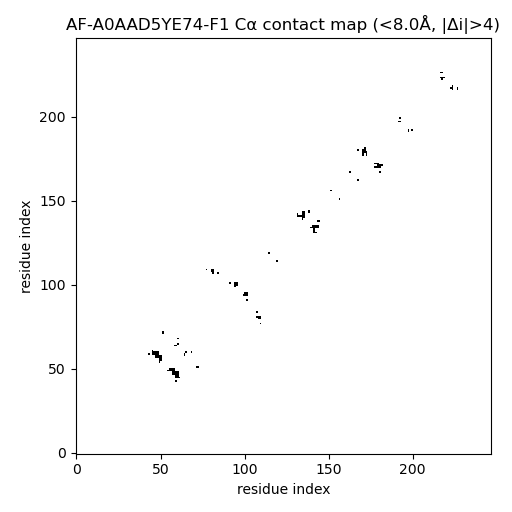R A 1 205 ? 35.345 -2.861 -48.895 1.00 90.50 205 SER A N 1
ATOM 1648 C CA . SER A 1 205 ? 34.479 -2.646 -50.056 1.00 90.50 205 SER A CA 1
ATOM 1649 C C . SER A 1 205 ? 34.853 -3.660 -51.124 1.00 90.50 205 SER A C 1
ATOM 1651 O O . SER A 1 205 ? 35.957 -3.596 -51.661 1.00 90.50 205 SER A O 1
ATOM 1653 N N . HIS A 1 206 ? 33.951 -4.589 -51.421 1.00 83.19 206 HIS A N 1
ATOM 1654 C CA . HIS A 1 206 ? 34.124 -5.527 -52.525 1.00 83.19 206 HIS A CA 1
ATOM 1655 C C . HIS A 1 206 ? 33.338 -5.047 -53.749 1.00 83.19 206 HIS A C 1
ATOM 1657 O O . HIS A 1 206 ? 32.253 -4.482 -53.579 1.00 83.19 206 HIS A O 1
ATOM 1663 N N . PRO A 1 207 ? 33.868 -5.237 -54.970 1.00 87.88 207 PRO A N 1
ATOM 1664 C CA . PRO A 1 207 ? 33.079 -5.037 -56.177 1.00 87.88 207 PRO A CA 1
ATOM 1665 C C . PRO A 1 207 ? 31.872 -5.997 -56.184 1.00 87.88 207 PRO A C 1
ATOM 1667 O O . PRO A 1 207 ? 31.945 -7.061 -55.560 1.00 87.88 207 PRO A O 1
ATOM 1670 N N . PRO A 1 208 ? 30.771 -5.646 -56.873 1.00 87.19 208 PRO A N 1
ATOM 1671 C CA . PRO A 1 208 ? 29.651 -6.559 -57.075 1.00 87.19 208 PRO A CA 1
ATOM 1672 C C . PRO A 1 208 ? 30.127 -7.885 -57.677 1.00 87.19 208 PRO A C 1
ATOM 1674 O O . PRO A 1 208 ? 30.951 -7.892 -58.592 1.00 87.19 208 PRO A O 1
ATOM 1677 N N . ILE A 1 209 ? 29.621 -8.999 -57.147 1.00 80.75 209 ILE A N 1
ATOM 1678 C CA . ILE A 1 209 ? 29.912 -10.332 -57.679 1.00 80.75 209 ILE A CA 1
ATOM 1679 C C . ILE A 1 209 ? 29.150 -10.481 -58.998 1.00 80.75 209 ILE A C 1
ATOM 1681 O O . ILE A 1 209 ? 27.947 -10.227 -59.043 1.00 80.75 209 ILE A O 1
ATOM 1685 N N . ASP A 1 210 ? 29.852 -10.876 -60.058 1.00 83.31 210 ASP A N 1
ATOM 1686 C CA . ASP A 1 210 ? 29.238 -11.180 -61.348 1.00 83.31 210 ASP A CA 1
ATOM 1687 C C . ASP A 1 210 ? 28.433 -12.489 -61.238 1.00 83.31 210 ASP A C 1
ATOM 1689 O O . ASP A 1 210 ? 29.018 -13.524 -60.898 1.00 83.31 210 ASP A O 1
ATOM 1693 N N . PRO A 1 211 ? 27.115 -12.481 -61.515 1.00 80.38 211 PRO A N 1
ATOM 1694 C CA . PRO A 1 211 ? 26.287 -13.683 -61.439 1.00 80.38 211 PRO A CA 1
ATOM 1695 C C . PRO A 1 211 ? 26.695 -14.777 -62.437 1.00 80.38 211 PRO A C 1
ATOM 1697 O O . PRO A 1 211 ? 26.324 -15.929 -62.237 1.00 80.38 211 PRO A O 1
ATOM 1700 N N . ALA A 1 212 ? 27.449 -14.449 -63.493 1.00 82.38 212 ALA A N 1
ATOM 1701 C CA . ALA A 1 212 ? 27.937 -15.429 -64.466 1.00 82.38 212 ALA A CA 1
ATOM 1702 C C . ALA A 1 212 ? 29.224 -16.150 -64.020 1.00 82.38 212 ALA A C 1
ATOM 1704 O O . ALA A 1 212 ? 29.685 -17.074 -64.696 1.00 82.38 212 ALA A O 1
ATOM 1705 N N . SER A 1 213 ? 29.824 -15.742 -62.897 1.00 83.19 213 SER A N 1
ATOM 1706 C CA . SER A 1 213 ? 31.023 -16.396 -62.374 1.00 83.19 213 SER A CA 1
ATOM 1707 C C . SER A 1 213 ? 30.682 -17.766 -61.771 1.00 83.19 213 SER A C 1
ATOM 1709 O O . SER A 1 213 ? 29.779 -17.854 -60.937 1.00 83.19 213 SER A O 1
ATOM 1711 N N . PRO A 1 214 ? 31.404 -18.843 -62.137 1.00 83.38 214 PRO A N 1
ATOM 1712 C CA . PRO A 1 214 ? 31.142 -20.172 -61.598 1.00 83.38 214 PRO A CA 1
ATOM 1713 C C . PRO A 1 214 ? 31.430 -20.227 -60.094 1.00 83.38 214 PRO A C 1
ATOM 1715 O O . PRO A 1 214 ? 32.392 -19.629 -59.602 1.00 83.38 214 PRO A O 1
ATOM 1718 N N . ILE A 1 215 ? 30.607 -20.983 -59.363 1.00 80.06 215 ILE A N 1
ATOM 1719 C CA . ILE A 1 215 ? 30.783 -21.207 -57.925 1.00 80.06 215 ILE A CA 1
ATOM 1720 C C . ILE A 1 215 ? 32.124 -21.931 -57.709 1.00 80.06 215 ILE A C 1
ATOM 1722 O O . ILE A 1 215 ? 32.411 -22.911 -58.401 1.00 80.06 215 ILE A O 1
ATOM 1726 N N . PRO A 1 216 ? 32.974 -21.479 -56.769 1.00 83.25 216 PRO A N 1
ATOM 1727 C CA . PRO A 1 216 ? 34.248 -22.133 -56.514 1.00 83.25 216 PRO A CA 1
ATOM 1728 C C . PRO A 1 216 ? 34.042 -23.591 -56.089 1.00 83.25 216 PRO A C 1
ATOM 1730 O O . PRO A 1 216 ? 33.211 -23.899 -55.233 1.00 83.25 216 PRO A O 1
ATOM 1733 N N . VAL A 1 217 ? 34.838 -24.491 -56.672 1.00 84.25 217 VAL A N 1
ATOM 1734 C CA . VAL A 1 217 ? 34.823 -25.915 -56.320 1.00 84.25 217 VAL A CA 1
ATOM 1735 C C . VAL A 1 217 ? 35.189 -26.109 -54.849 1.00 84.25 217 VAL A C 1
ATOM 1737 O O . VAL A 1 217 ? 36.088 -25.455 -54.318 1.00 84.25 217 VAL A O 1
ATOM 1740 N N . HIS A 1 218 ? 34.491 -27.025 -54.176 1.00 84.06 218 HIS A N 1
ATOM 1741 C CA . HIS A 1 218 ? 34.762 -27.330 -52.774 1.00 84.06 218 HIS A CA 1
ATOM 1742 C C . HIS A 1 218 ? 36.207 -27.828 -52.613 1.00 84.06 218 HIS A C 1
ATOM 1744 O O . HIS A 1 218 ? 36.672 -28.658 -53.389 1.00 84.06 218 HIS A O 1
ATOM 1750 N N . CYS A 1 219 ? 36.905 -27.404 -51.557 1.00 85.19 219 CYS A N 1
ATOM 1751 C CA . CYS A 1 219 ? 38.298 -27.803 -51.301 1.00 85.19 219 CYS A CA 1
ATOM 1752 C C . CYS A 1 219 ? 38.503 -29.323 -51.105 1.00 85.19 219 CYS A C 1
ATOM 1754 O O . CYS A 1 219 ? 39.634 -29.799 -51.124 1.00 85.19 219 CYS A O 1
ATOM 1756 N N . ASP A 1 220 ? 37.421 -30.088 -50.923 1.00 88.12 220 ASP A N 1
ATOM 1757 C CA . ASP A 1 220 ? 37.463 -31.530 -50.683 1.00 88.12 220 ASP A CA 1
ATOM 1758 C C . ASP A 1 220 ? 37.142 -32.244 -51.998 1.00 88.12 220 ASP A C 1
ATOM 1760 O O . ASP A 1 220 ? 36.015 -32.148 -52.484 1.00 88.12 220 ASP A O 1
ATOM 1764 N N . ALA A 1 221 ? 38.080 -33.021 -52.546 1.00 86.31 221 ALA A N 1
ATOM 1765 C CA . ALA A 1 221 ? 37.922 -33.663 -53.858 1.00 86.31 221 ALA A CA 1
ATOM 1766 C C . ALA A 1 221 ? 36.636 -34.507 -53.988 1.00 86.31 221 ALA A C 1
ATOM 1768 O O . ALA A 1 221 ? 35.971 -34.474 -55.020 1.00 86.31 221 ALA A O 1
ATOM 1769 N N . LYS A 1 222 ? 36.239 -35.217 -52.921 1.00 82.75 222 LYS A N 1
ATOM 1770 C CA . LYS A 1 222 ? 35.000 -36.017 -52.904 1.00 82.75 222 LYS A CA 1
ATOM 1771 C C . LYS A 1 222 ? 33.737 -35.155 -52.951 1.00 82.75 222 LYS A C 1
ATOM 1773 O O . LYS A 1 222 ? 32.770 -35.526 -53.606 1.00 82.75 222 LYS A O 1
ATOM 1778 N N . LYS A 1 223 ? 33.736 -34.008 -52.266 1.00 81.81 223 LYS A N 1
ATOM 1779 C CA . LYS A 1 223 ? 32.587 -33.091 -52.266 1.00 81.81 223 LYS A CA 1
ATOM 1780 C C . LYS A 1 223 ? 32.536 -32.249 -53.535 1.00 81.81 223 LYS A C 1
ATOM 1782 O O . LYS A 1 223 ? 31.445 -31.972 -54.006 1.00 81.81 223 LYS A O 1
ATOM 1787 N N . ALA A 1 224 ? 33.690 -31.913 -54.111 1.00 82.12 224 ALA A N 1
ATOM 1788 C CA . ALA A 1 224 ? 33.775 -31.260 -55.413 1.00 82.12 224 ALA A CA 1
ATOM 1789 C C . ALA A 1 224 ? 33.175 -32.135 -56.521 1.00 82.12 224 ALA A C 1
ATOM 1791 O O . ALA A 1 224 ? 32.420 -31.654 -57.357 1.00 82.12 224 ALA A O 1
ATOM 1792 N N . GLN A 1 225 ? 33.460 -33.440 -56.499 1.00 82.62 225 GLN A N 1
ATOM 1793 C CA . GLN A 1 225 ? 32.838 -34.383 -57.429 1.00 82.62 225 GLN A CA 1
ATOM 1794 C C . GLN A 1 225 ? 31.325 -34.471 -57.210 1.00 82.62 225 GLN A C 1
ATOM 1796 O O . GLN A 1 225 ? 30.579 -34.418 -58.178 1.00 82.62 225 GLN A O 1
ATOM 1801 N N . ALA A 1 226 ? 30.866 -34.511 -55.955 1.00 81.62 226 ALA A N 1
ATOM 1802 C CA . ALA A 1 226 ? 29.438 -34.541 -55.644 1.00 81.62 226 ALA A CA 1
ATOM 1803 C C . ALA A 1 226 ? 28.690 -33.275 -56.105 1.00 81.62 226 ALA A C 1
ATOM 1805 O O . ALA A 1 226 ? 27.582 -33.391 -56.621 1.00 81.62 226 ALA A O 1
ATOM 1806 N N . SER A 1 227 ? 29.284 -32.082 -55.970 1.00 74.50 227 SER A N 1
ATOM 1807 C CA . SER A 1 227 ? 28.670 -30.842 -56.463 1.00 74.50 227 SER A CA 1
ATOM 1808 C C . SER A 1 227 ? 28.582 -30.820 -57.991 1.00 74.50 227 SER A C 1
ATOM 1810 O O . SER A 1 227 ? 27.529 -30.499 -58.533 1.00 74.50 227 SER A O 1
ATOM 1812 N N . ILE A 1 228 ? 29.636 -31.264 -58.683 1.00 79.75 228 ILE A N 1
ATOM 1813 C CA . ILE A 1 228 ? 29.658 -31.358 -60.153 1.00 79.75 228 ILE A CA 1
ATOM 1814 C C . ILE A 1 228 ? 28.648 -32.406 -60.659 1.00 79.75 228 ILE A C 1
ATOM 1816 O O . ILE A 1 228 ? 27.959 -32.181 -61.652 1.00 79.75 228 ILE A O 1
ATOM 1820 N N . GLU A 1 229 ? 28.527 -33.545 -59.972 1.00 81.69 229 GLU A N 1
ATOM 1821 C CA . GLU A 1 229 ? 27.535 -34.588 -60.271 1.00 81.69 229 GLU A CA 1
ATOM 1822 C C . GLU A 1 229 ? 26.105 -34.066 -60.051 1.00 81.69 229 GLU A C 1
ATOM 1824 O O . GLU A 1 229 ? 25.222 -34.323 -60.869 1.00 81.69 229 GLU A O 1
ATOM 1829 N N . SER A 1 230 ? 25.872 -33.282 -58.989 1.00 74.69 230 SER A N 1
ATOM 1830 C CA . SER A 1 230 ? 24.566 -32.665 -58.716 1.00 74.69 230 SER A CA 1
ATOM 1831 C C . SER A 1 230 ? 24.179 -31.595 -59.741 1.00 74.69 230 SER A C 1
ATOM 1833 O O . SER A 1 230 ? 23.019 -31.532 -60.134 1.00 74.69 230 SER A O 1
ATOM 1835 N N . GLU A 1 231 ? 25.140 -30.820 -60.253 1.00 72.88 231 GLU A N 1
ATOM 1836 C CA . GLU A 1 231 ? 24.892 -29.880 -61.355 1.00 72.88 231 GLU A CA 1
ATOM 1837 C C . GLU A 1 231 ? 24.605 -30.606 -62.674 1.00 72.88 231 GLU A C 1
ATOM 1839 O O . GLU A 1 231 ? 23.762 -30.163 -63.448 1.00 72.88 231 GLU A O 1
ATOM 1844 N N . ARG A 1 232 ? 25.258 -31.748 -62.931 1.00 73.88 232 ARG A N 1
ATOM 1845 C CA . ARG A 1 232 ? 24.998 -32.565 -64.130 1.00 73.88 232 ARG A CA 1
ATOM 1846 C C . ARG A 1 232 ? 23.685 -33.343 -64.088 1.00 73.88 232 ARG A C 1
ATOM 1848 O O . ARG A 1 232 ? 23.167 -33.680 -65.149 1.00 73.88 232 ARG A O 1
ATOM 1855 N N . SER A 1 233 ? 23.186 -33.674 -62.900 1.00 73.56 233 SER A N 1
ATOM 1856 C CA . SER A 1 233 ? 21.987 -34.506 -62.708 1.00 73.56 233 SER A CA 1
ATOM 1857 C C . SER A 1 233 ? 20.728 -33.717 -62.339 1.00 73.56 233 SER A C 1
ATOM 1859 O O . SER A 1 233 ? 19.642 -34.298 -62.290 1.00 73.56 233 SER A O 1
ATOM 1861 N N . GLY A 1 234 ? 20.837 -32.404 -62.119 1.00 60.75 234 GLY A N 1
ATOM 1862 C CA . GLY A 1 234 ? 19.681 -31.531 -61.941 1.00 60.75 234 GLY A CA 1
ATOM 1863 C C . GLY A 1 234 ? 18.826 -31.451 -63.218 1.00 60.75 234 GLY A C 1
ATOM 1864 O O . GLY A 1 234 ? 19.379 -31.340 -64.314 1.00 60.75 234 GLY A O 1
ATOM 1865 N N . PRO A 1 235 ? 17.483 -31.506 -63.126 1.00 57.69 235 PRO A N 1
ATOM 1866 C CA . PRO A 1 235 ? 16.624 -31.275 -64.282 1.00 57.69 235 PRO A CA 1
ATOM 1867 C C . PRO A 1 235 ? 16.835 -29.848 -64.805 1.00 57.69 235 PRO A C 1
ATOM 1869 O O . PRO A 1 235 ? 16.816 -28.894 -64.027 1.00 57.69 235 PRO A O 1
ATOM 1872 N N . MET A 1 236 ? 17.033 -29.714 -66.123 1.00 51.09 236 MET A N 1
ATOM 1873 C CA . MET A 1 236 ? 17.054 -28.422 -66.821 1.00 51.09 236 MET A CA 1
ATOM 1874 C C . MET A 1 236 ? 15.876 -27.552 -66.349 1.00 51.09 236 MET A C 1
ATOM 1876 O O . MET A 1 236 ? 14.748 -28.057 -66.323 1.00 51.09 236 MET A O 1
ATOM 1880 N N . PRO A 1 237 ? 16.093 -26.269 -66.007 1.00 50.47 237 PRO A N 1
ATOM 1881 C CA . PRO A 1 237 ? 14.996 -25.365 -65.713 1.00 50.47 237 PRO A CA 1
ATOM 1882 C C . PRO A 1 237 ? 14.164 -25.220 -66.988 1.00 50.47 237 PRO A C 1
ATOM 1884 O O . PRO A 1 237 ? 14.622 -24.695 -67.999 1.00 50.47 237 PRO A O 1
ATOM 1887 N N . THR A 1 238 ? 12.947 -25.754 -66.970 1.00 46.44 238 THR A N 1
ATOM 1888 C CA . THR A 1 238 ? 11.981 -25.519 -68.036 1.00 46.44 238 THR A CA 1
ATOM 1889 C C . THR A 1 238 ? 11.519 -24.074 -67.926 1.00 46.44 238 THR A C 1
ATOM 1891 O O . THR A 1 238 ? 10.769 -23.735 -67.008 1.00 46.44 238 THR A O 1
ATOM 1894 N N . ASP A 1 239 ? 11.956 -23.233 -68.861 1.00 46.09 239 ASP A N 1
ATOM 1895 C CA . ASP A 1 239 ? 11.357 -21.928 -69.119 1.00 46.09 239 ASP A CA 1
ATOM 1896 C C . ASP A 1 239 ? 9.878 -22.136 -69.465 1.00 46.09 239 ASP A C 1
ATOM 1898 O O . ASP A 1 239 ? 9.499 -22.495 -70.580 1.00 46.09 239 ASP A O 1
ATOM 1902 N N . THR A 1 240 ? 9.002 -21.994 -68.479 1.00 48.59 240 THR A N 1
ATOM 1903 C CA . THR A 1 240 ? 7.557 -21.995 -68.690 1.00 48.59 240 THR A CA 1
ATOM 1904 C C . THR A 1 240 ? 6.944 -21.015 -67.709 1.00 48.59 240 THR A C 1
ATOM 1906 O O . THR A 1 240 ? 6.735 -21.334 -66.542 1.00 48.59 240 THR A O 1
ATOM 1909 N N . THR A 1 241 ? 6.681 -19.800 -68.193 1.00 46.53 241 THR A N 1
ATOM 1910 C CA . THR A 1 241 ? 5.370 -19.115 -68.172 1.00 46.53 241 THR A CA 1
ATOM 1911 C C . THR A 1 241 ? 5.592 -17.599 -68.216 1.00 46.53 241 THR A C 1
ATOM 1913 O O . THR A 1 241 ? 5.514 -16.899 -67.215 1.00 46.53 241 THR A O 1
ATOM 1916 N N . SER A 1 242 ? 5.853 -17.087 -69.417 1.00 49.47 242 SER A N 1
ATOM 1917 C CA . SER A 1 242 ? 5.559 -15.708 -69.805 1.00 49.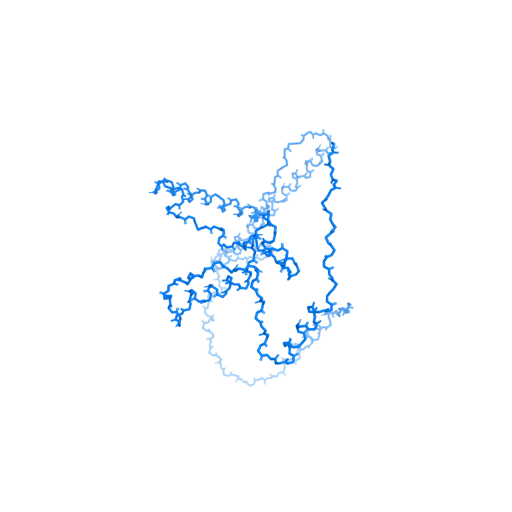47 242 SER A CA 1
ATOM 1918 C C . SER A 1 242 ? 4.680 -15.818 -71.044 1.00 49.47 242 SER A C 1
ATOM 1920 O O . SER A 1 242 ? 5.198 -16.212 -72.085 1.00 49.47 242 SER A O 1
ATOM 1922 N N . SER A 1 243 ? 3.357 -15.641 -70.889 1.00 51.34 243 SER A N 1
ATOM 1923 C CA . SER A 1 243 ? 2.342 -15.313 -71.925 1.00 51.34 243 SER A CA 1
ATOM 1924 C C . SER A 1 243 ? 0.920 -15.718 -71.480 1.00 51.34 243 SER A C 1
ATOM 1926 O O . SER A 1 243 ? 0.403 -16.746 -71.915 1.00 51.34 243 SER A O 1
ATOM 1928 N N . ARG A 1 244 ? 0.293 -14.925 -70.600 1.00 52.03 244 ARG A N 1
ATOM 1929 C CA . ARG A 1 244 ? -1.170 -14.756 -70.385 1.00 52.03 244 ARG A CA 1
ATOM 1930 C C . ARG A 1 244 ? -1.309 -13.799 -69.190 1.00 52.03 244 ARG A C 1
ATOM 1932 O O . ARG A 1 244 ? -0.723 -14.091 -68.162 1.00 52.03 244 ARG A O 1
ATOM 1939 N N . GLU A 1 245 ? -1.940 -12.634 -69.232 1.00 55.38 245 GLU A N 1
ATOM 1940 C CA . GLU A 1 245 ? -3.160 -12.214 -69.914 1.00 55.38 245 GLU A CA 1
ATOM 1941 C C . GLU A 1 245 ? -3.031 -10.742 -70.350 1.00 55.38 245 GLU A C 1
ATOM 1943 O O . GLU A 1 245 ? -2.699 -9.876 -69.544 1.00 55.38 245 GLU A O 1
ATOM 1948 N N . GLU A 1 246 ? -3.324 -10.469 -71.622 1.00 58.97 246 GLU A N 1
ATOM 1949 C CA . GLU A 1 246 ? -4.035 -9.250 -72.002 1.00 58.97 246 GLU A CA 1
ATOM 1950 C C . GLU A 1 246 ? -5.531 -9.584 -71.995 1.00 58.97 246 GLU A C 1
ATOM 1952 O O . GLU A 1 246 ? -5.943 -10.493 -72.724 1.00 58.97 246 GLU A O 1
ATOM 1957 N N . LEU A 1 247 ? -6.296 -8.890 -71.145 1.00 50.84 247 LEU A N 1
ATOM 1958 C CA . LEU A 1 247 ? -7.632 -8.305 -71.375 1.00 50.84 247 LEU A CA 1
ATOM 1959 C C . LEU A 1 247 ? -8.196 -7.741 -70.065 1.00 50.84 247 LEU A C 1
ATOM 1961 O O . LEU A 1 247 ? -8.285 -8.503 -69.078 1.00 50.84 247 LEU A O 1
#

Radius of gyration: 48.5 Å; Cα contacts (8 Å, |Δi|>4): 80; chains: 1; bounding box: 89×65×135 Å

Foldseek 3Di:
DDDDDDPPPVVVVVVVVVPPPDPDPDDDDPDDPPDPCPPPPPDDPADWDQDPVHNVDTHGPPPVCVVVVVVVVVVVVLVVQQVVLVVVVVVVVVCVVVVHDDDDRDDRPNDDPPCPPVVVVVVVVVVLVVQQVVCCVPVVHSVVPDDDPPCCVVDDPPPPDDDDPVRLVVQCPPDVVHHRDDPPVVVVVVCQVPDPVHDDPDDDDDDDDDPPDDDDQDPDPVVSVVVVVCVVPDPDPPPDDDDDDDD

Mean predicted aligned error: 20.66 Å